Protein AF-A0A3R7F059-F1 (afdb_monomer)

Solvent-accessible surface area (backbone atoms only — not comparable to full-atom values): 17001 Å² total; per-residue (Å²): 134,89,55,92,72,43,73,67,52,44,50,52,54,50,52,41,49,43,49,33,49,50,33,49,50,29,35,46,41,28,51,36,18,53,27,46,36,52,40,49,51,31,52,28,62,75,69,71,49,94,67,96,79,43,70,60,55,24,31,56,57,59,57,74,49,51,72,61,38,67,56,81,56,63,68,61,44,53,57,50,28,57,70,15,50,65,25,49,51,50,39,52,49,53,40,36,48,39,12,51,48,30,61,75,68,64,54,87,62,84,86,64,80,85,77,94,54,89,62,53,23,48,51,47,5,35,51,43,41,74,72,62,47,79,92,54,46,65,76,63,53,68,81,51,64,77,93,43,47,67,58,56,54,50,51,50,54,51,53,52,49,51,51,51,50,48,45,52,52,26,34,62,63,32,49,60,84,97,56,77,90,49,86,54,67,64,77,68,47,64,40,76,84,30,67,65,49,29,51,35,31,52,22,46,32,50,23,45,62,31,44,54,35,48,51,46,47,53,42,43,35,51,53,29,36,69,75,65,73,33,63,76,85,47,72,67,61,51,52,52,50,51,48,52,52,49,53,52,22,42,49,38,34,64,77,57,66,51,46,58,60,41,37,18,54,31,10,15,59,31,28,29,49,60,63,32,43,48,53,50,51,52,50,51,55,50,29,60,75,70,69,66,74,47,71,70,60,50,54,55,54,51,51,51,35,50,50,30,51,48,33,38,55,37,67,82,111

Secondary structure (DSSP, 8-state):
---TT-HHHHHHHHHHHHHHHHHHHHHHHHHHHHHHHHHHHHHHHHHT------HHHHHHHHGGGHHHHT---HHHHHHHHHTTHHHHHHHHHHHHHHHHHHHHTT---TT---S--TTHHHHHHHHHHHT--TTTHHHHHTTS-GGGHHHHHHHHHHHHHHHHHHHHHHHHHTSPTTS---SSGGGGS-TTT-HHHHHHHHHHHHHHHHHHHHHHHHHHHHHHHHHTSSS-S-HHHHHHHHHHHHHHHHHHHHH---HHHHHHHHHHHHHIIIIIIHHHHHHHHHHHHHT---HHHHHHHHHHHHHHHHHHHTT--

InterPro domains:
  IPR013057 Amino acid transporter, transmembrane domain [PF01490] (5-313)

pLDDT: mean 91.15, std 7.53, range [39.53, 98.25]

Nearest PDB structures (foldseek):
  7kgv-assembly2_B  TM=8.227E-01  e=8.874E-11  Danio rerio
  6c08-assembly1_C  TM=7.907E-01  e=1.520E-08  Danio rerio
  8e6m-assembly1_A  TM=6.128E-01  e=2.274E-03  Deinococcus radiodurans
  6c3i-assembly2_B  TM=6.070E-01  e=2.586E-03  Deinococcus radiodurans R1 = ATCC 13939 = DSM 20539
  8e5v-assembly1_A  TM=6.221E-01  e=3.804E-03  Deinococcus radiodurans

Radius of gyration: 21.44 Å; Cα contacts (8 Å, |Δi|>4): 337; chains: 1; bounding box: 68×40×59 Å

Mean predicted aligned error: 5.12 Å

Structure (mmCIF, N/CA/C/O backbone):
data_AF-A0A3R7F059-F1
#
_entry.id   AF-A0A3R7F059-F1
#
loop_
_atom_site.group_PDB
_atom_site.id
_atom_site.type_symbol
_atom_site.label_atom_id
_atom_site.label_alt_id
_atom_site.label_comp_id
_atom_site.label_asym_id
_atom_site.label_entity_id
_atom_site.label_seq_id
_atom_site.pdbx_PDB_ins_code
_atom_site.Cartn_x
_atom_site.Cartn_y
_atom_site.Cartn_z
_atom_site.occupancy
_atom_site.B_iso_or_equiv
_atom_site.auth_seq_id
_atom_site.auth_comp_id
_atom_site.auth_asym_id
_atom_site.auth_atom_id
_atom_site.pdbx_PDB_model_num
ATOM 1 N N . MET A 1 1 ? -10.025 2.980 21.096 1.00 44.69 1 MET A N 1
ATOM 2 C CA . MET A 1 1 ? -11.447 2.945 20.691 1.00 44.69 1 MET A CA 1
ATOM 3 C C . MET A 1 1 ? -12.205 2.010 21.624 1.00 44.69 1 MET A C 1
ATOM 5 O O . MET A 1 1 ? -12.098 0.800 21.464 1.00 44.69 1 MET A O 1
ATOM 9 N N . GLN A 1 2 ? -12.929 2.530 22.617 1.00 39.53 2 GLN A N 1
ATOM 10 C CA . GLN A 1 2 ? -13.937 1.721 23.311 1.00 39.53 2 GLN A CA 1
ATOM 11 C C . GLN A 1 2 ? -15.201 1.741 22.448 1.00 39.53 2 GLN A C 1
ATOM 13 O O . GLN A 1 2 ? -15.998 2.671 22.512 1.00 39.53 2 GLN A O 1
ATOM 18 N N . TYR A 1 3 ? -15.343 0.748 21.570 1.00 52.06 3 TYR A N 1
ATOM 19 C CA . TYR A 1 3 ? -16.575 0.574 20.807 1.00 52.06 3 TYR A CA 1
ATOM 20 C C . TYR A 1 3 ? -17.729 0.281 21.775 1.00 52.06 3 TYR A C 1
ATOM 22 O O . TYR A 1 3 ? -17.658 -0.645 22.582 1.00 52.06 3 TYR A O 1
ATOM 30 N N . HIS A 1 4 ? -18.834 1.019 21.653 1.00 54.75 4 HIS A N 1
ATOM 31 C CA . HIS A 1 4 ? -20.061 0.824 22.439 1.00 54.75 4 HIS A CA 1
ATOM 32 C C . HIS A 1 4 ? -20.761 -0.529 22.204 1.00 54.75 4 HIS A C 1
ATOM 34 O O . HIS A 1 4 ? -21.829 -0.775 22.758 1.00 54.75 4 HIS A O 1
ATOM 40 N N . PHE A 1 5 ? -20.197 -1.426 21.394 1.00 59.62 5 PHE A N 1
ATOM 41 C CA . PHE A 1 5 ? -20.744 -2.750 21.095 1.00 59.62 5 PHE A CA 1
ATOM 42 C C . PHE A 1 5 ? -20.367 -3.856 22.090 1.00 59.62 5 PHE A C 1
ATOM 44 O O . PHE A 1 5 ? -20.795 -4.998 21.931 1.00 59.62 5 PHE A O 1
ATOM 51 N N . GLY A 1 6 ? -19.606 -3.524 23.133 1.00 75.56 6 GLY A N 1
ATOM 52 C CA . GLY A 1 6 ? -19.145 -4.495 24.120 1.00 75.56 6 GLY A CA 1
ATOM 53 C C . GLY A 1 6 ? -17.890 -5.248 23.673 1.00 75.56 6 GLY A C 1
ATOM 54 O O . GLY A 1 6 ? -17.435 -5.146 22.532 1.00 75.56 6 GLY A O 1
ATOM 55 N N . LYS A 1 7 ? -17.312 -6.012 24.606 1.00 81.19 7 LYS A N 1
ATOM 56 C CA . LYS A 1 7 ? -15.971 -6.608 24.464 1.00 81.19 7 LYS A CA 1
ATOM 57 C C . LYS A 1 7 ? -15.829 -7.539 23.250 1.00 81.19 7 LYS A C 1
ATOM 59 O O . LYS A 1 7 ? -14.779 -7.547 22.620 1.00 81.19 7 LYS A O 1
ATOM 64 N N . ARG A 1 8 ? -16.881 -8.290 22.890 1.00 86.06 8 ARG A N 1
ATOM 65 C CA . ARG A 1 8 ? -16.854 -9.241 21.760 1.00 86.06 8 ARG A CA 1
ATOM 66 C C . ARG A 1 8 ? -16.711 -8.543 20.410 1.00 86.06 8 ARG A C 1
ATOM 68 O O . ARG A 1 8 ? -15.853 -8.912 19.623 1.00 86.06 8 ARG A O 1
ATOM 75 N N . ALA A 1 9 ? -17.509 -7.509 20.161 1.00 85.38 9 ALA A N 1
ATOM 76 C CA . ALA A 1 9 ? -17.423 -6.759 18.914 1.00 85.38 9 ALA A CA 1
ATOM 77 C C . ALA A 1 9 ? -16.107 -5.984 18.802 1.00 85.38 9 ALA A C 1
ATOM 79 O O . ALA A 1 9 ? -15.537 -5.914 17.722 1.00 85.38 9 ALA A O 1
ATOM 80 N N . GLN A 1 10 ? -15.600 -5.452 19.921 1.00 85.81 10 GLN A N 1
ATOM 81 C CA . GLN A 1 10 ? -14.275 -4.837 19.956 1.00 85.81 10 GLN A CA 1
ATOM 82 C C . GLN A 1 10 ? -13.175 -5.849 19.610 1.00 85.81 10 GLN A C 1
ATOM 84 O O . GLN A 1 10 ? -12.267 -5.514 18.858 1.00 85.81 10 GLN A O 1
ATOM 89 N N . ALA A 1 11 ? -13.254 -7.079 20.125 1.00 89.69 11 ALA A N 1
ATOM 90 C CA . ALA A 1 11 ? -12.308 -8.128 19.759 1.00 89.69 11 ALA A CA 1
ATOM 91 C C . ALA A 1 11 ? -12.369 -8.426 18.253 1.00 89.69 11 ALA A C 1
ATOM 93 O O . ALA A 1 11 ? -11.332 -8.421 17.604 1.00 89.69 11 ALA A O 1
ATOM 94 N N . VAL A 1 12 ? -13.570 -8.575 17.680 1.00 91.81 12 VAL A N 1
ATOM 95 C CA . VAL A 1 12 ? -13.746 -8.817 16.236 1.00 91.81 12 VAL A CA 1
ATOM 96 C C . VAL A 1 12 ? -13.172 -7.675 15.392 1.00 91.81 12 VAL A C 1
ATOM 98 O O . VAL A 1 12 ? -12.393 -7.932 14.478 1.00 91.81 12 VAL A O 1
ATOM 101 N N . THR A 1 13 ? -13.499 -6.414 15.692 1.00 91.06 13 THR A N 1
ATOM 102 C CA . THR A 1 13 ? -13.002 -5.278 14.896 1.00 91.06 13 THR A CA 1
ATOM 103 C C . THR A 1 13 ? -11.492 -5.106 15.014 1.00 91.06 13 THR A C 1
ATOM 105 O O . THR A 1 13 ? -10.832 -4.816 14.017 1.00 91.06 13 THR A O 1
ATOM 108 N N . VAL A 1 14 ? -10.916 -5.333 16.198 1.00 91.81 14 VAL A N 1
ATOM 109 C CA . VAL A 1 14 ? -9.460 -5.308 16.384 1.00 91.81 14 VAL A CA 1
ATOM 110 C C . VAL A 1 14 ? -8.793 -6.462 15.635 1.00 91.81 14 VAL A C 1
ATOM 112 O O . VAL A 1 14 ? -7.821 -6.223 14.927 1.00 91.81 14 VAL A O 1
ATOM 115 N N . SER A 1 15 ? -9.324 -7.685 15.714 1.00 94.06 15 SER A N 1
ATOM 116 C CA . SER A 1 15 ? -8.792 -8.838 14.977 1.00 94.06 15 SER A CA 1
ATOM 117 C C . SER A 1 15 ? -8.816 -8.617 13.465 1.00 94.06 15 SER A C 1
ATOM 119 O O . SER A 1 15 ? -7.814 -8.873 12.801 1.00 94.06 15 SER A O 1
ATOM 121 N N . VAL A 1 16 ? -9.912 -8.081 12.917 1.00 95.50 16 VAL A N 1
ATOM 122 C CA . VAL A 1 16 ? -9.987 -7.775 11.479 1.00 95.50 16 VAL A CA 1
ATOM 123 C C . VAL A 1 16 ? -9.067 -6.613 11.104 1.00 95.50 16 VAL A C 1
ATOM 125 O O . VAL A 1 16 ? -8.441 -6.644 10.051 1.00 95.50 16 VAL A O 1
ATOM 128 N N . SER A 1 17 ? -8.904 -5.614 11.973 1.00 94.75 17 SER A N 1
ATOM 129 C CA . SER A 1 17 ? -7.941 -4.531 11.744 1.00 94.75 17 SER A CA 1
ATOM 130 C C . SER A 1 17 ? -6.501 -5.056 11.709 1.00 94.75 17 SER A C 1
ATOM 132 O O . SER A 1 17 ? -5.741 -4.678 10.821 1.00 94.75 17 SER A O 1
ATOM 134 N N . VAL A 1 18 ? -6.133 -5.975 12.608 1.00 95.56 18 VAL A N 1
ATOM 135 C CA . VAL A 1 18 ? -4.823 -6.648 12.581 1.00 95.56 18 VAL A CA 1
ATOM 136 C C . VAL A 1 18 ? -4.649 -7.471 11.304 1.00 95.56 18 VAL A C 1
ATOM 138 O O . VAL A 1 18 ? -3.578 -7.415 10.706 1.00 95.56 18 VAL A O 1
ATOM 141 N N . PHE A 1 19 ? -5.688 -8.178 10.847 1.00 96.56 19 PHE A N 1
ATOM 142 C CA . PHE A 1 19 ? -5.672 -8.887 9.563 1.00 96.56 19 PHE A CA 1
ATOM 143 C C . PHE A 1 19 ? -5.400 -7.937 8.386 1.00 96.56 19 PHE A C 1
ATOM 145 O O . PHE A 1 19 ? -4.511 -8.205 7.579 1.00 96.56 19 PHE A O 1
ATOM 152 N N . VAL A 1 20 ? -6.089 -6.791 8.330 1.00 96.38 20 VAL A N 1
ATOM 153 C CA . VAL A 1 20 ? -5.878 -5.782 7.279 1.00 96.38 20 VAL A CA 1
ATOM 154 C C . VAL A 1 20 ? -4.450 -5.246 7.290 1.00 96.38 20 VAL A C 1
ATOM 156 O O . VAL A 1 20 ? -3.798 -5.170 6.250 1.00 96.38 20 VAL A O 1
ATOM 159 N N . LEU A 1 21 ? -3.942 -4.906 8.475 1.00 95.62 21 LEU A N 1
ATOM 160 C CA . LEU A 1 21 ? -2.583 -4.395 8.636 1.00 95.62 21 LEU A CA 1
ATOM 161 C C . LEU A 1 21 ? -1.529 -5.450 8.282 1.00 95.62 21 LEU A C 1
ATOM 163 O O . LEU A 1 21 ? -0.512 -5.106 7.690 1.00 95.62 21 LEU A O 1
ATOM 167 N N . MET A 1 22 ? -1.772 -6.726 8.595 1.00 97.12 22 MET A N 1
ATOM 168 C CA . MET A 1 22 ? -0.894 -7.823 8.187 1.00 97.12 22 MET A CA 1
ATOM 169 C C . MET A 1 22 ? -0.848 -7.956 6.661 1.00 97.12 22 MET A C 1
ATOM 171 O O . MET A 1 22 ? 0.240 -8.032 6.096 1.00 97.12 22 MET A O 1
ATOM 175 N N . GLY A 1 23 ? -2.000 -7.921 5.982 1.00 97.12 23 GLY A N 1
ATOM 176 C CA . GLY A 1 23 ? -2.049 -7.946 4.518 1.00 97.12 23 GLY A CA 1
ATOM 177 C C . GLY A 1 23 ? -1.317 -6.757 3.885 1.00 97.12 23 GLY A C 1
ATOM 178 O O . GLY A 1 23 ? -0.543 -6.940 2.945 1.00 97.12 23 GLY A O 1
ATOM 179 N N . ALA A 1 24 ? -1.460 -5.557 4.458 1.00 95.88 24 ALA A N 1
ATOM 180 C CA . ALA A 1 24 ? -0.686 -4.386 4.044 1.00 95.88 24 ALA A CA 1
ATOM 181 C C . ALA A 1 24 ? 0.827 -4.588 4.254 1.00 95.88 24 ALA A C 1
ATOM 183 O O . ALA A 1 24 ? 1.602 -4.347 3.331 1.00 95.88 24 ALA A O 1
ATOM 184 N N . CYS A 1 25 ? 1.267 -5.100 5.410 1.00 97.19 25 CYS A N 1
ATOM 185 C CA . CYS A 1 25 ? 2.678 -5.427 5.645 1.00 97.19 25 CYS A CA 1
ATOM 186 C C . CYS A 1 25 ? 3.225 -6.410 4.605 1.00 97.19 25 CYS A C 1
ATOM 188 O O . CYS A 1 25 ? 4.333 -6.218 4.104 1.00 97.19 25 CYS A O 1
ATOM 190 N N . ILE A 1 26 ? 2.463 -7.456 4.274 1.00 98.25 26 ILE A N 1
ATOM 191 C CA . ILE A 1 26 ? 2.869 -8.447 3.274 1.00 98.25 26 ILE A CA 1
ATOM 192 C C . ILE A 1 26 ? 3.043 -7.768 1.910 1.00 98.25 26 ILE A C 1
ATOM 194 O O . ILE A 1 26 ? 4.093 -7.919 1.286 1.00 98.25 26 ILE A O 1
ATOM 198 N N . ALA A 1 27 ? 2.059 -6.976 1.475 1.00 97.31 27 ALA A N 1
ATOM 199 C CA . ALA A 1 27 ? 2.127 -6.243 0.214 1.00 97.31 27 ALA A CA 1
ATOM 200 C C . ALA A 1 27 ? 3.344 -5.303 0.152 1.00 97.31 27 ALA A C 1
ATOM 202 O O . ALA A 1 27 ? 4.067 -5.292 -0.842 1.00 97.31 27 ALA A O 1
ATOM 203 N N . TYR A 1 28 ? 3.622 -4.573 1.237 1.00 97.19 28 TYR A N 1
ATOM 204 C CA . TYR A 1 28 ? 4.800 -3.708 1.340 1.00 97.19 28 TYR A CA 1
ATOM 205 C C . TYR A 1 28 ? 6.104 -4.501 1.228 1.00 97.19 28 TYR A C 1
ATOM 207 O O . TYR A 1 28 ? 7.010 -4.077 0.516 1.00 97.19 28 TYR A O 1
ATOM 215 N N . HIS A 1 29 ? 6.206 -5.657 1.888 1.00 98.25 29 HIS A N 1
ATOM 216 C CA . HIS A 1 29 ? 7.395 -6.506 1.804 1.00 98.25 29 HIS A CA 1
ATOM 217 C C . HIS A 1 29 ? 7.613 -7.025 0.375 1.00 98.25 29 HIS A C 1
ATOM 219 O O . HIS A 1 29 ? 8.720 -6.920 -0.152 1.00 98.25 29 HIS A O 1
ATOM 225 N N . VAL A 1 30 ? 6.558 -7.524 -0.280 1.00 97.75 30 VAL A N 1
ATOM 226 C CA . VAL A 1 30 ? 6.610 -7.996 -1.675 1.00 97.75 30 VAL A CA 1
ATOM 227 C C . VAL A 1 30 ? 7.075 -6.882 -2.619 1.00 97.75 30 VAL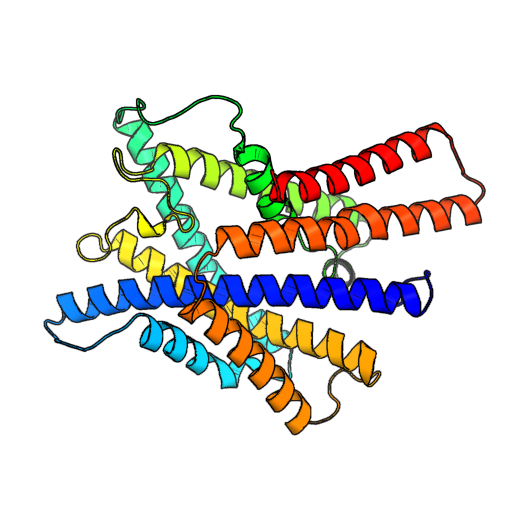 A C 1
ATOM 229 O O . VAL A 1 30 ? 7.993 -7.103 -3.408 1.00 97.75 30 VAL A O 1
ATOM 232 N N . LEU A 1 31 ? 6.502 -5.680 -2.503 1.00 97.06 31 LEU A N 1
ATOM 233 C CA . LEU A 1 31 ? 6.880 -4.536 -3.339 1.00 97.06 31 LEU A CA 1
ATOM 234 C C . LEU A 1 31 ? 8.316 -4.071 -3.065 1.00 97.06 31 LEU A C 1
ATOM 236 O O . LEU A 1 31 ? 9.066 -3.816 -4.004 1.00 97.06 31 LEU A O 1
ATOM 240 N N . MET A 1 32 ? 8.739 -4.010 -1.797 1.00 97.75 32 MET A N 1
ATOM 241 C CA . MET A 1 32 ? 10.127 -3.678 -1.454 1.00 97.75 32 MET A CA 1
ATOM 242 C C . MET A 1 32 ? 11.106 -4.707 -2.024 1.00 97.75 32 MET A C 1
ATOM 244 O O . MET A 1 32 ? 12.119 -4.312 -2.595 1.00 97.75 32 MET A O 1
ATOM 248 N N . LYS A 1 33 ? 10.790 -6.007 -1.937 1.00 96.94 33 LYS A N 1
ATOM 249 C CA . LYS A 1 33 ? 11.579 -7.076 -2.568 1.00 96.94 33 LYS A CA 1
ATOM 250 C C . LYS A 1 33 ? 11.702 -6.843 -4.074 1.00 96.94 33 LYS A C 1
ATOM 252 O O . LYS A 1 33 ? 12.811 -6.914 -4.589 1.00 96.94 33 LYS A O 1
ATOM 257 N N . GLN A 1 34 ? 10.597 -6.594 -4.777 1.00 95.75 34 GLN A N 1
ATOM 258 C CA . GLN A 1 34 ? 10.603 -6.380 -6.231 1.00 95.75 34 GLN A CA 1
ATOM 259 C C . GLN A 1 34 ? 11.453 -5.160 -6.614 1.00 95.75 34 GLN A C 1
ATOM 261 O O . GLN A 1 34 ? 12.352 -5.275 -7.447 1.00 95.75 34 GLN A O 1
ATOM 266 N N . CYS A 1 35 ? 11.246 -4.023 -5.943 1.00 96.00 35 CYS A N 1
ATOM 267 C CA . CYS A 1 35 ? 12.031 -2.814 -6.182 1.00 96.00 35 CYS A CA 1
ATOM 268 C C . CYS A 1 35 ? 13.519 -3.020 -5.884 1.00 96.00 35 CYS A C 1
ATOM 270 O O . CYS A 1 35 ? 14.351 -2.669 -6.717 1.00 96.00 35 CYS A O 1
ATOM 272 N N . ALA A 1 36 ? 13.863 -3.610 -4.734 1.00 96.31 36 ALA A N 1
ATOM 273 C CA . ALA A 1 36 ? 15.250 -3.879 -4.356 1.00 96.31 36 ALA A CA 1
ATOM 274 C C . ALA A 1 36 ? 15.916 -4.883 -5.307 1.00 96.31 36 ALA A C 1
ATOM 276 O O . ALA A 1 36 ? 17.078 -4.710 -5.669 1.00 96.31 36 ALA A O 1
ATOM 277 N N . PHE A 1 37 ? 15.182 -5.910 -5.750 1.00 95.62 37 PHE A N 1
ATOM 278 C CA . PHE A 1 37 ? 15.695 -6.898 -6.691 1.00 95.62 37 PHE A CA 1
ATOM 279 C C . PHE A 1 37 ? 16.131 -6.237 -7.999 1.00 95.62 37 PHE A C 1
ATOM 281 O O . PHE A 1 37 ? 17.297 -6.329 -8.378 1.00 95.62 37 PHE A O 1
ATOM 288 N N . THR A 1 38 ? 15.211 -5.523 -8.649 1.00 93.81 38 THR A N 1
ATOM 289 C CA . THR A 1 38 ? 15.463 -4.903 -9.952 1.00 93.81 38 THR A CA 1
ATOM 290 C C . THR A 1 38 ? 16.428 -3.723 -9.861 1.00 93.81 38 THR A C 1
ATOM 292 O O . THR A 1 38 ? 17.304 -3.596 -10.711 1.00 93.81 38 THR A O 1
ATOM 295 N N . ALA A 1 39 ? 16.304 -2.867 -8.842 1.00 93.88 39 ALA A N 1
ATOM 296 C CA . ALA A 1 39 ? 17.176 -1.705 -8.712 1.00 93.88 39 ALA A CA 1
ATOM 297 C C . ALA A 1 39 ? 18.625 -2.114 -8.418 1.00 93.88 39 ALA A C 1
ATOM 299 O O . ALA A 1 39 ? 19.540 -1.599 -9.050 1.00 93.88 39 ALA A O 1
ATOM 300 N N . PHE A 1 40 ? 18.863 -3.063 -7.510 1.00 94.31 40 PHE A N 1
ATOM 301 C CA . PHE A 1 40 ? 20.241 -3.455 -7.203 1.00 94.31 40 PHE A CA 1
ATOM 302 C C . PHE A 1 40 ? 20.884 -4.238 -8.344 1.00 94.31 40 PHE A C 1
ATOM 304 O O . PHE A 1 40 ? 22.059 -4.011 -8.604 1.00 94.31 40 PHE A O 1
ATOM 311 N N . HIS A 1 41 ? 20.128 -5.062 -9.083 1.00 92.94 41 HIS A N 1
ATOM 312 C CA . HIS A 1 41 ? 20.633 -5.653 -10.331 1.00 92.94 41 HIS A CA 1
ATOM 313 C C . HIS A 1 41 ? 21.084 -4.583 -11.325 1.00 92.94 41 HIS A C 1
ATOM 315 O O . HIS A 1 41 ? 22.227 -4.618 -11.765 1.00 92.94 41 HIS A O 1
ATOM 321 N N . ALA A 1 42 ? 20.244 -3.578 -11.595 1.00 92.38 42 ALA A N 1
ATOM 322 C CA . ALA A 1 42 ? 20.613 -2.472 -12.480 1.00 92.38 42 ALA A CA 1
ATOM 323 C C . ALA A 1 42 ? 21.865 -1.721 -11.986 1.00 92.38 42 ALA A C 1
ATOM 325 O O . ALA A 1 42 ? 22.752 -1.404 -12.775 1.00 92.38 42 ALA A O 1
ATOM 326 N N . ALA A 1 43 ? 21.972 -1.475 -10.677 1.00 92.62 43 ALA A N 1
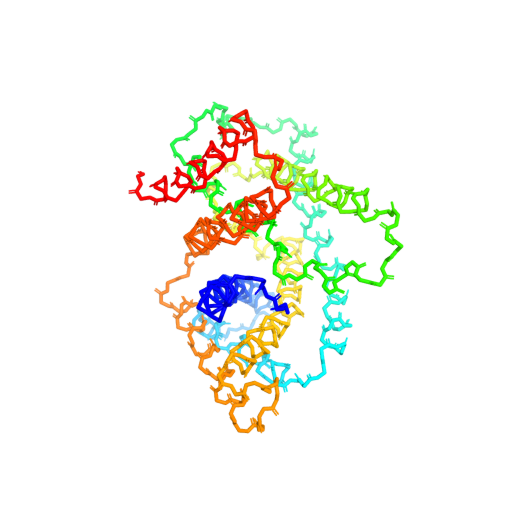ATOM 327 C CA . ALA A 1 43 ? 23.134 -0.814 -10.089 1.00 92.62 43 ALA A CA 1
ATOM 328 C C . ALA A 1 43 ? 24.417 -1.655 -10.208 1.00 92.62 43 ALA A C 1
ATOM 330 O O . ALA A 1 43 ? 25.478 -1.111 -10.509 1.00 92.62 43 ALA A O 1
ATOM 331 N N . PHE A 1 44 ? 24.337 -2.971 -9.989 1.00 92.94 44 PHE A N 1
ATOM 332 C CA . PHE A 1 44 ? 25.474 -3.879 -10.149 1.00 92.94 44 PHE A CA 1
ATOM 333 C C . PHE A 1 44 ? 25.925 -3.977 -11.606 1.00 92.94 44 PHE A C 1
ATOM 335 O O . PHE A 1 44 ? 27.128 -3.904 -11.863 1.00 92.94 44 PHE A O 1
ATOM 342 N N . ASP A 1 45 ? 24.978 -4.048 -12.543 1.00 90.94 45 ASP A N 1
ATOM 343 C CA . ASP A 1 45 ? 25.255 -4.040 -13.981 1.00 90.94 45 ASP A CA 1
ATOM 344 C C . ASP A 1 45 ? 25.984 -2.751 -14.397 1.00 90.94 45 ASP A C 1
ATOM 346 O O . ASP A 1 45 ? 26.986 -2.808 -15.108 1.00 90.94 45 ASP A O 1
ATOM 350 N N . TRP A 1 46 ? 25.540 -1.586 -13.909 1.00 91.50 46 TRP A N 1
ATOM 351 C CA . TRP A 1 46 ? 26.199 -0.302 -14.185 1.00 91.50 46 TRP A CA 1
ATOM 352 C C . TRP A 1 46 ? 27.601 -0.190 -13.583 1.00 91.50 46 TRP A C 1
ATOM 354 O O . TRP A 1 46 ? 28.467 0.457 -14.168 1.00 91.50 46 TRP A O 1
ATOM 364 N N . LEU A 1 47 ? 27.834 -0.815 -12.427 1.00 91.88 47 LEU A N 1
ATOM 365 C CA . LEU A 1 47 ? 29.148 -0.858 -11.779 1.00 91.88 47 LEU A CA 1
ATOM 366 C C . LEU A 1 47 ? 30.060 -1.964 -12.341 1.00 91.88 47 LEU A C 1
ATOM 368 O O . LEU A 1 47 ? 31.225 -2.034 -11.954 1.00 91.88 47 LEU A O 1
ATOM 372 N N . GLY A 1 48 ? 29.552 -2.834 -13.221 1.00 89.62 48 GLY A N 1
ATOM 373 C CA . GLY A 1 48 ? 30.290 -3.983 -13.750 1.00 89.62 48 GLY A CA 1
ATOM 374 C C . GLY A 1 48 ? 30.619 -5.046 -12.694 1.00 89.62 48 GLY A C 1
ATOM 375 O O . GLY A 1 48 ? 31.589 -5.786 -12.849 1.00 89.62 48 GLY A O 1
ATOM 376 N N . VAL A 1 49 ? 29.850 -5.114 -11.600 1.00 92.19 49 VAL A N 1
ATOM 377 C CA . VAL A 1 49 ? 30.092 -6.055 -10.496 1.00 92.19 49 VAL A CA 1
ATOM 378 C C . VAL A 1 49 ? 29.166 -7.258 -10.634 1.00 92.19 49 VAL A C 1
ATOM 380 O O . VAL A 1 49 ? 27.952 -7.143 -10.507 1.00 92.19 49 VAL A O 1
ATOM 383 N N . HIS A 1 50 ? 29.732 -8.450 -10.813 1.00 85.25 50 HIS A N 1
ATOM 384 C CA . HIS A 1 50 ? 28.951 -9.687 -10.851 1.00 85.25 50 HIS A CA 1
ATOM 385 C C . HIS A 1 50 ? 28.647 -10.189 -9.433 1.00 85.25 50 HIS A C 1
ATOM 387 O O . HIS A 1 50 ? 29.429 -10.926 -8.833 1.00 85.25 50 HIS A O 1
ATOM 393 N N . VAL A 1 51 ? 27.496 -9.789 -8.888 1.00 88.19 51 VAL A N 1
ATOM 394 C CA . VAL A 1 51 ? 26.988 -10.267 -7.592 1.00 88.19 51 VAL A CA 1
ATOM 395 C C . VAL A 1 51 ? 25.880 -11.292 -7.814 1.00 88.19 51 VAL A C 1
ATOM 397 O O . VAL A 1 51 ? 24.974 -11.079 -8.618 1.00 88.19 51 VAL A O 1
ATOM 400 N N . HIS A 1 52 ? 25.894 -12.395 -7.059 1.00 88.19 52 HIS A N 1
ATOM 401 C CA . HIS A 1 52 ? 24.780 -13.345 -7.047 1.00 88.19 52 HIS A CA 1
ATOM 402 C C . HIS A 1 52 ? 23.594 -12.784 -6.246 1.00 88.19 52 HIS A C 1
ATOM 404 O O . HIS A 1 52 ? 23.366 -13.128 -5.084 1.00 88.19 52 HIS A O 1
ATOM 410 N N . TRP A 1 53 ? 22.851 -11.871 -6.868 1.00 93.44 53 TRP A N 1
ATOM 411 C CA . TRP A 1 53 ? 21.683 -11.229 -6.282 1.00 93.44 53 TRP A CA 1
ATOM 412 C C . TRP A 1 53 ? 20.408 -11.984 -6.668 1.00 93.44 53 TRP A C 1
ATOM 414 O O . TRP A 1 53 ? 19.983 -11.977 -7.823 1.00 93.44 53 TRP A O 1
ATOM 424 N N . THR A 1 54 ? 19.802 -12.682 -5.706 1.00 94.81 54 THR A N 1
ATOM 425 C CA . THR A 1 54 ? 18.599 -13.502 -5.930 1.00 94.81 54 THR A CA 1
ATOM 426 C C . THR A 1 54 ? 17.339 -12.821 -5.390 1.00 94.81 54 THR A C 1
ATOM 428 O O . THR A 1 54 ? 17.423 -12.002 -4.470 1.00 94.81 54 THR A O 1
ATOM 431 N N . PRO A 1 55 ? 16.136 -13.186 -5.876 1.00 94.19 55 PRO A N 1
ATOM 432 C CA . PRO A 1 55 ? 14.885 -12.663 -5.324 1.00 94.19 55 PRO A CA 1
ATOM 433 C C . PRO A 1 55 ? 14.728 -12.947 -3.822 1.00 94.19 55 PRO A C 1
ATOM 435 O O . PRO A 1 55 ? 14.175 -12.127 -3.091 1.00 94.19 55 PRO A O 1
ATOM 438 N N . SER A 1 56 ? 15.226 -14.090 -3.343 1.00 94.94 56 SER A N 1
ATOM 439 C CA . SER A 1 56 ? 15.207 -14.441 -1.919 1.00 94.94 56 SER A CA 1
ATOM 440 C C . SER A 1 56 ? 16.150 -13.556 -1.101 1.00 94.94 56 SER A C 1
ATOM 442 O O . SER A 1 56 ? 15.776 -13.115 -0.016 1.00 94.94 56 SER A O 1
ATOM 444 N N . ALA A 1 57 ? 17.333 -13.229 -1.634 1.00 95.69 57 ALA A N 1
ATOM 445 C CA . ALA A 1 57 ? 18.241 -12.271 -1.004 1.00 95.69 57 ALA A CA 1
ATOM 446 C C . ALA A 1 57 ? 17.610 -10.871 -0.910 1.00 95.69 57 ALA A C 1
ATOM 448 O O . ALA A 1 57 ? 17.699 -10.233 0.137 1.00 95.69 57 ALA A O 1
ATOM 449 N N . ALA A 1 58 ? 16.886 -10.433 -1.947 1.00 96.25 58 ALA A N 1
ATOM 450 C CA . ALA A 1 58 ? 16.145 -9.171 -1.926 1.00 96.25 58 ALA A CA 1
ATOM 451 C C . ALA A 1 58 ? 15.021 -9.147 -0.872 1.00 96.25 58 ALA A C 1
ATOM 453 O O . ALA A 1 58 ? 14.780 -8.110 -0.258 1.00 96.25 58 ALA A O 1
ATOM 454 N N . ALA A 1 59 ? 14.361 -10.280 -0.607 1.00 96.38 59 ALA A N 1
ATOM 455 C CA . ALA A 1 59 ? 13.391 -10.382 0.487 1.00 96.38 59 ALA A CA 1
ATOM 456 C C . ALA A 1 59 ? 14.084 -10.293 1.860 1.00 96.38 59 ALA A C 1
ATOM 458 O O . ALA A 1 59 ? 13.655 -9.554 2.741 1.00 96.38 59 ALA A O 1
ATOM 459 N N . LEU A 1 60 ? 15.216 -10.981 2.038 1.00 96.88 60 LEU A N 1
ATOM 460 C CA . LEU A 1 60 ? 15.993 -10.900 3.279 1.00 96.88 60 LEU A CA 1
ATOM 461 C C . LEU A 1 60 ? 16.582 -9.504 3.518 1.00 96.88 60 LEU A C 1
ATOM 463 O O . LEU A 1 60 ? 16.672 -9.074 4.665 1.00 96.88 60 LEU A O 1
ATOM 467 N N . PHE A 1 61 ? 16.911 -8.760 2.463 1.00 96.88 61 PHE A N 1
ATOM 468 C CA . PHE A 1 61 ? 17.372 -7.376 2.568 1.00 96.88 61 PHE A CA 1
ATOM 469 C C . PHE A 1 61 ? 16.359 -6.465 3.279 1.00 96.88 61 PHE A C 1
ATOM 471 O O . PHE A 1 61 ? 16.749 -5.632 4.094 1.00 96.88 61 PHE A O 1
ATOM 478 N N . VAL A 1 62 ? 15.054 -6.669 3.075 1.00 97.12 62 VAL A N 1
ATOM 479 C CA . VAL A 1 62 ? 14.005 -5.911 3.783 1.00 97.12 62 VAL A CA 1
ATOM 480 C C . VAL A 1 62 ? 14.068 -6.129 5.301 1.00 97.12 62 VAL A C 1
ATOM 482 O O . VAL A 1 62 ? 13.730 -5.233 6.078 1.00 97.12 62 VAL A O 1
ATOM 485 N N . CYS A 1 63 ? 14.568 -7.282 5.758 1.00 96.94 63 CYS A N 1
ATOM 486 C CA . CYS A 1 63 ? 14.718 -7.573 7.185 1.00 96.94 63 CYS A CA 1
ATOM 487 C C . CYS A 1 63 ? 15.738 -6.653 7.879 1.00 96.94 63 CYS A C 1
ATOM 489 O O . CYS A 1 63 ? 15.702 -6.543 9.104 1.00 96.94 63 CYS A O 1
ATOM 491 N N . LEU A 1 64 ? 16.577 -5.917 7.136 1.00 97.12 64 LEU A N 1
ATOM 492 C CA . LEU A 1 64 ? 17.428 -4.860 7.699 1.00 97.12 64 LEU A CA 1
ATOM 493 C C . LEU A 1 64 ?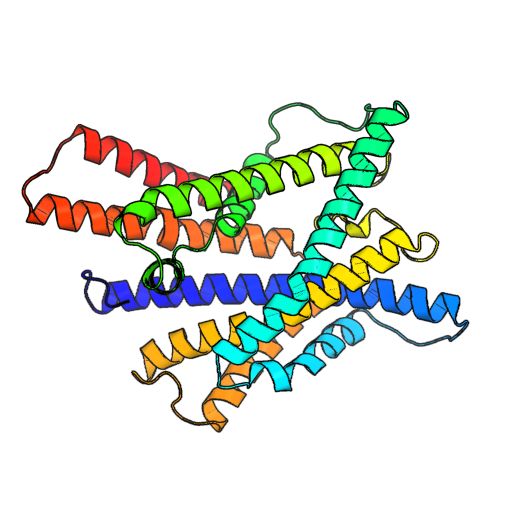 16.619 -3.739 8.370 1.00 97.12 64 LEU A C 1
ATOM 495 O O . LEU A 1 64 ? 17.145 -3.039 9.231 1.00 97.12 64 LEU A O 1
ATOM 499 N N . LEU A 1 65 ? 15.326 -3.599 8.051 1.00 96.69 65 LEU A N 1
ATOM 500 C CA . LEU A 1 65 ? 14.416 -2.669 8.726 1.00 96.69 65 LEU A CA 1
ATOM 501 C C . LEU A 1 65 ? 13.977 -3.154 10.118 1.00 96.69 65 LEU A C 1
ATOM 503 O O . LEU A 1 65 ? 13.338 -2.398 10.852 1.00 96.69 65 LEU A O 1
ATOM 507 N N . PHE A 1 66 ? 14.305 -4.388 10.519 1.00 97.12 66 PHE A N 1
ATOM 508 C CA . PHE A 1 66 ? 13.872 -4.966 11.794 1.00 97.12 66 PHE A CA 1
ATOM 509 C C . PHE A 1 66 ? 14.180 -4.088 13.023 1.00 97.12 66 PHE A C 1
ATOM 511 O O . PHE A 1 66 ? 13.276 -3.916 13.846 1.00 97.12 66 PHE A O 1
ATOM 518 N N . PRO A 1 67 ? 15.361 -3.453 13.172 1.00 95.50 67 PRO A N 1
ATOM 519 C CA . PRO A 1 67 ? 15.617 -2.550 14.295 1.00 95.50 67 PRO A CA 1
ATOM 520 C C . PRO A 1 67 ? 14.607 -1.396 14.368 1.00 95.50 67 PRO A C 1
ATOM 522 O O . PRO A 1 67 ? 14.095 -1.095 15.447 1.00 95.50 67 PRO A O 1
ATOM 525 N N . LEU A 1 68 ? 14.231 -0.819 13.220 1.00 94.50 68 LEU A N 1
ATOM 526 C CA . LEU A 1 68 ? 13.241 0.259 13.143 1.00 94.50 68 LEU A CA 1
ATOM 527 C C . LEU A 1 68 ? 11.846 -0.214 13.573 1.00 94.50 68 LEU A C 1
ATOM 529 O O . LEU A 1 68 ? 11.125 0.527 14.238 1.00 94.50 68 LEU A O 1
ATOM 533 N N . THR A 1 69 ? 11.474 -1.465 13.278 1.00 94.62 69 THR A N 1
ATOM 534 C CA . THR A 1 69 ? 10.174 -2.029 13.705 1.00 94.62 69 THR A CA 1
ATOM 535 C C . THR A 1 69 ? 10.030 -2.156 15.227 1.00 94.62 69 THR A C 1
ATOM 537 O O . THR A 1 69 ? 8.916 -2.208 15.755 1.00 94.62 69 THR A O 1
ATOM 540 N N . ASN A 1 70 ? 11.150 -2.183 15.956 1.00 94.38 70 ASN A N 1
ATOM 541 C CA . ASN A 1 70 ? 11.180 -2.304 17.413 1.00 94.38 70 ASN A CA 1
ATOM 542 C C . ASN A 1 70 ? 11.178 -0.946 18.135 1.00 94.38 70 ASN A C 1
ATOM 544 O O . ASN A 1 70 ? 11.129 -0.909 19.367 1.00 94.38 70 ASN A O 1
ATOM 548 N N . VAL A 1 71 ? 11.168 0.171 17.397 1.00 92.75 71 VAL A N 1
ATOM 549 C CA . VAL A 1 71 ? 11.077 1.512 17.984 1.00 92.75 71 VAL A CA 1
ATOM 550 C C . VAL A 1 71 ? 9.772 1.653 18.777 1.00 92.75 71 VAL A C 1
ATOM 552 O O . VAL A 1 71 ? 8.666 1.315 18.334 1.00 92.75 71 VAL A O 1
ATOM 555 N N . LYS A 1 72 ? 9.905 2.134 20.015 1.00 87.75 72 LYS A N 1
ATOM 556 C CA . LYS A 1 72 ? 8.777 2.288 20.941 1.00 87.75 72 LYS A CA 1
ATOM 557 C C . LYS A 1 72 ? 7.891 3.469 20.562 1.00 87.75 72 LYS A C 1
ATOM 559 O O . LYS A 1 72 ? 6.666 3.349 20.608 1.00 87.75 72 LYS A O 1
ATOM 564 N N . GLU A 1 73 ? 8.511 4.589 20.212 1.00 86.56 73 GLU A N 1
ATOM 565 C CA . GLU A 1 73 ? 7.850 5.878 20.060 1.00 86.56 73 GLU A CA 1
ATOM 566 C C . GLU A 1 73 ? 7.149 6.020 18.703 1.00 86.56 73 GLU A C 1
ATOM 568 O O . GLU A 1 73 ? 7.785 6.098 17.653 1.00 86.56 73 GLU A O 1
ATOM 573 N N . PHE A 1 74 ? 5.816 6.105 18.739 1.00 86.19 74 PHE A N 1
ATOM 574 C CA . PHE A 1 74 ? 4.986 6.302 17.548 1.00 86.19 74 PHE A CA 1
ATOM 575 C C . PHE A 1 74 ? 5.311 7.618 16.824 1.00 86.19 74 PHE A C 1
ATOM 577 O O . PHE A 1 74 ? 5.424 7.632 15.603 1.00 86.19 74 PHE A O 1
ATOM 584 N N . ALA A 1 75 ? 5.527 8.710 17.568 1.00 87.94 75 ALA A N 1
ATOM 585 C CA . ALA A 1 75 ? 5.831 10.023 16.995 1.00 87.94 75 ALA A CA 1
ATOM 586 C C . ALA A 1 75 ? 7.129 10.021 16.169 1.00 87.94 75 ALA A C 1
ATOM 588 O O . ALA A 1 75 ? 7.173 10.607 15.089 1.00 87.94 75 ALA A O 1
ATOM 589 N N . THR A 1 76 ? 8.161 9.315 16.635 1.00 90.69 76 THR A N 1
ATOM 590 C CA . THR A 1 76 ? 9.433 9.178 15.913 1.00 90.69 76 THR A CA 1
ATOM 591 C C . THR A 1 76 ? 9.257 8.427 14.595 1.00 90.69 76 THR A C 1
ATOM 593 O O . THR A 1 76 ? 9.788 8.860 13.574 1.00 90.69 76 THR A O 1
ATOM 596 N N . LEU A 1 77 ? 8.437 7.372 14.565 1.00 91.06 77 LEU A N 1
ATOM 597 C CA . LEU A 1 77 ? 8.127 6.664 13.318 1.00 91.06 77 LEU A CA 1
ATOM 598 C C . LEU A 1 77 ? 7.262 7.483 12.358 1.00 91.06 77 LEU A C 1
ATOM 600 O O . LEU A 1 77 ? 7.463 7.397 11.154 1.00 91.06 77 LEU A O 1
ATOM 604 N N . VAL A 1 78 ? 6.344 8.310 12.863 1.00 89.75 78 VAL A N 1
ATOM 605 C CA . VAL A 1 78 ? 5.578 9.245 12.020 1.00 89.75 78 VAL A CA 1
ATOM 606 C C . VAL A 1 78 ? 6.497 10.306 11.403 1.00 89.75 78 VAL A C 1
ATOM 608 O O . VAL A 1 78 ? 6.379 10.611 10.219 1.00 89.75 78 VAL A O 1
ATOM 611 N N . ARG A 1 79 ? 7.465 10.830 12.165 1.00 91.94 79 ARG A N 1
ATOM 612 C CA . ARG A 1 79 ? 8.492 11.738 11.626 1.00 91.94 79 ARG A CA 1
ATOM 613 C C . ARG A 1 79 ? 9.354 11.046 10.570 1.00 91.94 79 ARG A C 1
ATOM 615 O O . ARG A 1 79 ? 9.574 11.620 9.511 1.00 91.94 79 ARG A O 1
ATOM 622 N N . PHE A 1 80 ? 9.780 9.809 10.814 1.00 93.06 80 PHE A N 1
ATOM 623 C CA . PHE A 1 80 ? 10.522 9.025 9.824 1.00 93.06 80 PHE A CA 1
ATOM 624 C C . PHE A 1 80 ? 9.695 8.768 8.555 1.00 93.06 80 PHE A C 1
ATOM 626 O O . PHE A 1 80 ? 10.193 8.958 7.451 1.00 93.06 80 PHE A O 1
ATOM 633 N N . ASN A 1 81 ? 8.410 8.439 8.705 1.00 93.44 81 ASN A N 1
ATOM 634 C CA . ASN A 1 81 ? 7.472 8.275 7.597 1.00 93.44 81 ASN A CA 1
ATOM 635 C C . ASN A 1 81 ? 7.328 9.540 6.735 1.00 93.44 81 ASN A C 1
ATOM 637 O O . ASN A 1 81 ? 7.204 9.439 5.518 1.00 93.44 81 ASN A O 1
ATOM 641 N N . SER A 1 82 ? 7.405 10.732 7.336 1.00 94.06 82 SER A N 1
ATOM 642 C CA . SER A 1 82 ? 7.321 11.991 6.584 1.00 94.06 82 SER A CA 1
ATOM 643 C C . SER A 1 82 ? 8.470 12.188 5.582 1.00 94.06 82 SER A C 1
ATOM 645 O O . SER A 1 82 ? 8.261 12.823 4.549 1.00 94.06 82 SER A O 1
ATOM 647 N N . LEU A 1 83 ? 9.640 11.570 5.813 1.00 94.88 83 LEU A N 1
ATOM 648 C CA . LEU A 1 83 ? 10.762 11.556 4.857 1.00 94.88 83 LEU A CA 1
ATOM 649 C C . LEU A 1 83 ? 10.420 10.807 3.563 1.00 94.88 83 LEU A C 1
ATOM 651 O O . LEU A 1 83 ? 11.074 10.994 2.543 1.00 94.88 83 LEU A O 1
ATOM 655 N N . GLY A 1 84 ? 9.398 9.960 3.615 1.00 96.12 84 GLY A N 1
ATOM 656 C CA . GLY A 1 84 ? 8.887 9.196 2.497 1.00 96.12 84 GLY A CA 1
ATOM 657 C C . GLY A 1 84 ? 8.090 10.014 1.468 1.00 96.12 84 GLY A C 1
ATOM 658 O O . GLY A 1 84 ? 8.043 9.673 0.284 1.00 96.12 84 GLY A O 1
ATOM 659 N N . ILE A 1 85 ? 7.489 11.133 1.892 1.00 95.75 85 ILE A N 1
ATOM 660 C CA . ILE A 1 85 ? 6.554 11.921 1.068 1.00 95.75 85 ILE A CA 1
ATOM 661 C C . ILE A 1 85 ? 7.182 12.390 -0.259 1.00 95.75 85 ILE A C 1
ATOM 663 O O . ILE A 1 85 ? 6.543 12.195 -1.296 1.00 95.75 85 ILE A O 1
ATOM 667 N N . PRO A 1 86 ? 8.412 12.944 -0.301 1.00 97.19 86 PRO A N 1
ATOM 668 C CA . PRO A 1 86 ? 9.044 13.325 -1.565 1.00 97.19 86 PRO A CA 1
ATOM 669 C C . PRO A 1 86 ? 9.211 12.148 -2.534 1.00 97.19 86 PRO A C 1
ATOM 671 O O . PRO A 1 86 ? 9.000 12.306 -3.734 1.00 97.19 86 PRO A O 1
ATOM 674 N N . PHE A 1 87 ? 9.524 10.954 -2.025 1.00 97.75 87 PHE A N 1
ATOM 675 C CA . PHE A 1 87 ? 9.681 9.755 -2.848 1.00 97.75 87 PHE A CA 1
ATOM 676 C C . PHE A 1 87 ? 8.343 9.243 -3.405 1.00 97.75 87 PHE A C 1
ATOM 678 O O . PHE A 1 87 ? 8.268 8.789 -4.551 1.00 97.75 87 PHE A O 1
ATOM 685 N N . LEU A 1 88 ? 7.262 9.363 -2.627 1.00 95.50 88 LEU A N 1
ATOM 686 C CA . LEU A 1 88 ? 5.906 9.115 -3.119 1.00 95.50 88 LEU A CA 1
ATOM 687 C C . LEU A 1 88 ? 5.544 10.090 -4.246 1.00 95.50 88 LEU A C 1
ATOM 689 O O . LEU A 1 88 ? 5.072 9.659 -5.296 1.00 95.50 88 LEU A O 1
ATOM 693 N N . LEU A 1 89 ? 5.790 11.388 -4.045 1.00 96.06 89 LEU A N 1
ATOM 694 C CA . LEU A 1 89 ? 5.516 12.414 -5.053 1.00 96.06 89 LEU A CA 1
ATOM 695 C C . LEU A 1 89 ? 6.324 12.177 -6.329 1.00 96.06 89 LEU A C 1
ATOM 697 O O . LEU A 1 89 ? 5.759 12.253 -7.415 1.00 96.06 89 LEU A O 1
ATOM 701 N N . PHE A 1 90 ? 7.602 11.810 -6.208 1.00 96.69 90 PHE A N 1
ATOM 702 C CA . PHE A 1 90 ? 8.427 11.431 -7.354 1.00 96.69 90 PHE A CA 1
ATOM 703 C C . PHE A 1 90 ? 7.794 10.283 -8.148 1.00 96.69 90 PHE A C 1
ATOM 705 O O . PHE A 1 90 ? 7.689 10.352 -9.368 1.00 96.69 90 PHE A O 1
ATOM 712 N N . THR A 1 91 ? 7.311 9.250 -7.457 1.00 95.06 91 THR A N 1
ATOM 713 C CA . THR A 1 91 ? 6.673 8.087 -8.090 1.00 95.06 91 THR A CA 1
ATOM 714 C C . THR A 1 91 ? 5.370 8.465 -8.811 1.00 95.06 91 THR A C 1
ATOM 716 O O . THR A 1 91 ? 5.094 7.959 -9.898 1.00 95.06 91 THR A O 1
ATOM 719 N N . ILE A 1 92 ? 4.588 9.393 -8.248 1.00 94.94 92 ILE A N 1
ATOM 720 C CA . ILE A 1 92 ? 3.384 9.949 -8.892 1.00 94.94 92 ILE A CA 1
ATOM 721 C C . ILE A 1 92 ? 3.760 10.769 -10.134 1.00 94.94 92 ILE A C 1
ATOM 723 O O . ILE A 1 92 ? 3.137 10.621 -11.185 1.00 94.94 92 ILE A O 1
ATOM 727 N N . VAL A 1 93 ? 4.786 11.617 -10.042 1.00 95.50 93 VAL A N 1
ATOM 728 C CA . VAL A 1 93 ? 5.273 12.416 -11.177 1.00 95.50 93 VAL A CA 1
ATOM 729 C C . VAL A 1 93 ? 5.804 11.514 -12.290 1.00 95.50 93 VAL A C 1
ATOM 731 O O . VAL A 1 93 ? 5.491 11.750 -13.451 1.00 95.50 93 VAL A O 1
ATOM 734 N N . PHE A 1 94 ? 6.530 10.448 -11.949 1.00 95.06 94 PHE A N 1
ATOM 735 C CA . PHE A 1 94 ? 7.050 9.472 -12.906 1.00 95.06 94 PHE A CA 1
ATOM 736 C C . PHE A 1 94 ? 5.940 8.899 -13.795 1.00 95.06 94 PHE A C 1
ATOM 738 O O . PHE A 1 94 ? 5.987 9.020 -15.019 1.00 95.06 94 PHE A O 1
ATOM 745 N N . ILE A 1 95 ? 4.905 8.318 -13.187 1.00 93.81 95 ILE A N 1
ATOM 746 C CA . ILE A 1 95 ? 3.857 7.633 -13.952 1.00 93.81 95 ILE A CA 1
ATOM 747 C C . ILE A 1 95 ? 2.930 8.610 -14.685 1.00 93.81 95 ILE A C 1
ATOM 749 O O . ILE A 1 95 ? 2.488 8.332 -15.799 1.00 93.81 95 ILE A O 1
ATOM 753 N N . THR A 1 96 ? 2.672 9.787 -14.106 1.00 94.88 96 THR A N 1
ATOM 754 C CA . THR A 1 96 ? 1.871 10.817 -14.782 1.00 94.88 96 THR A CA 1
ATOM 755 C C . THR A 1 96 ? 2.619 11.433 -15.963 1.00 94.88 96 THR A C 1
ATOM 757 O O . THR A 1 96 ? 1.997 11.666 -16.998 1.00 94.88 96 THR A O 1
ATOM 760 N N . TYR A 1 97 ? 3.941 11.611 -15.866 1.00 94.69 97 TYR A N 1
ATOM 761 C CA . TYR A 1 97 ? 4.782 12.041 -16.983 1.00 94.69 97 TYR A CA 1
ATOM 762 C C . TYR A 1 97 ? 4.681 11.078 -18.169 1.00 94.69 97 TYR A C 1
ATOM 764 O O . TYR A 1 97 ? 4.440 11.533 -19.284 1.00 94.69 97 TYR A O 1
ATOM 772 N N . HIS A 1 98 ? 4.788 9.764 -17.942 1.00 92.12 98 HIS A N 1
ATOM 773 C CA . HIS A 1 98 ? 4.652 8.776 -19.019 1.00 92.12 98 HIS A CA 1
ATOM 774 C C . HIS A 1 98 ? 3.277 8.834 -19.699 1.00 92.12 98 HIS A C 1
ATOM 776 O O . HIS A 1 98 ? 3.205 8.783 -20.927 1.00 92.12 98 HIS A O 1
ATOM 782 N N . GLY A 1 99 ? 2.201 9.016 -18.929 1.00 92.94 99 GLY A N 1
ATOM 783 C CA . GLY A 1 99 ? 0.857 9.196 -19.483 1.00 92.94 99 GLY A CA 1
ATOM 784 C C . GLY A 1 99 ? 0.714 10.463 -20.323 1.00 92.94 99 GLY A C 1
ATOM 785 O O . GLY A 1 99 ? 0.224 10.408 -21.448 1.00 92.94 99 GLY A O 1
ATOM 786 N N . VAL A 1 100 ? 1.182 11.606 -19.813 1.00 94.94 100 VAL A N 1
ATOM 787 C CA . VAL A 1 100 ? 1.137 12.883 -20.546 1.00 94.94 100 VAL A CA 1
ATOM 788 C C . VAL A 1 100 ? 2.002 12.826 -21.802 1.00 94.94 100 VAL A C 1
ATOM 790 O O . VAL A 1 100 ? 1.571 13.288 -22.855 1.00 94.94 100 VAL A O 1
ATOM 793 N N . HIS A 1 101 ? 3.194 12.233 -21.715 1.00 93.38 101 HIS A N 1
ATOM 794 C CA . HIS A 1 101 ? 4.089 12.067 -22.853 1.00 93.38 101 HIS A CA 1
ATOM 795 C C . HIS A 1 101 ? 3.445 11.209 -23.948 1.00 93.38 101 HIS A C 1
ATOM 797 O O . HIS A 1 101 ? 3.465 11.614 -25.104 1.00 93.38 101 HIS A O 1
ATOM 803 N N . ALA A 1 102 ? 2.817 10.081 -23.595 1.00 91.56 102 ALA A N 1
ATOM 804 C CA . ALA A 1 102 ? 2.116 9.223 -24.553 1.00 91.56 102 ALA A CA 1
ATOM 805 C C . ALA A 1 102 ? 0.968 9.951 -25.275 1.00 91.56 102 ALA A C 1
ATOM 807 O O . ALA A 1 102 ? 0.812 9.813 -26.488 1.00 91.56 102 ALA A O 1
ATOM 808 N N . VAL A 1 103 ? 0.200 10.776 -24.553 1.00 91.81 103 VAL A N 1
ATOM 809 C CA . VAL A 1 103 ? -0.845 11.619 -25.158 1.00 91.81 103 VAL A CA 1
ATOM 810 C C . VAL A 1 103 ? -0.232 12.676 -26.078 1.00 91.81 103 VAL A C 1
ATOM 812 O O . VAL A 1 103 ? -0.687 12.848 -27.205 1.00 91.81 103 VAL A O 1
ATOM 815 N N . ALA A 1 104 ? 0.816 13.368 -25.626 1.00 93.75 104 ALA A N 1
ATOM 816 C CA . ALA A 1 104 ? 1.459 14.437 -26.388 1.00 93.75 104 ALA A CA 1
ATOM 817 C C . ALA A 1 104 ? 2.098 13.931 -27.693 1.00 93.75 104 ALA A C 1
ATOM 819 O O . ALA A 1 104 ? 2.059 14.623 -28.711 1.00 93.75 104 ALA A O 1
ATOM 820 N N . THR A 1 105 ? 2.656 12.718 -27.687 1.00 92.38 105 THR A N 1
ATOM 821 C CA . THR A 1 105 ? 3.277 12.100 -28.866 1.00 92.38 105 THR A CA 1
ATOM 822 C C . THR A 1 105 ? 2.303 11.311 -29.737 1.00 92.38 105 THR A C 1
ATOM 824 O O . THR A 1 105 ? 2.737 10.734 -30.730 1.00 92.38 105 THR A O 1
ATOM 827 N N . HIS A 1 106 ? 1.001 11.317 -29.418 1.00 86.81 106 HIS A N 1
ATOM 828 C CA . HIS A 1 106 ? -0.029 10.556 -30.135 1.00 86.81 106 HIS A CA 1
ATOM 829 C C . HIS A 1 106 ? 0.330 9.068 -30.253 1.00 86.81 106 HIS A C 1
ATOM 831 O O . HIS A 1 106 ? 0.212 8.466 -31.322 1.00 86.81 106 HIS A O 1
ATOM 837 N N . ALA A 1 107 ? 0.809 8.482 -29.151 1.00 83.88 107 ALA A N 1
ATOM 838 C CA . ALA A 1 107 ? 1.143 7.066 -29.110 1.00 83.88 107 ALA A CA 1
ATOM 839 C C . ALA A 1 107 ? -0.080 6.205 -29.500 1.00 83.88 107 ALA A C 1
ATOM 841 O O . ALA A 1 107 ? -1.211 6.568 -29.153 1.00 83.88 107 ALA A O 1
ATOM 842 N N . PRO A 1 108 ? 0.121 5.073 -30.204 1.00 78.25 108 PRO A N 1
ATOM 843 C CA . PRO A 1 108 ? -0.971 4.183 -30.583 1.00 78.25 108 PRO A CA 1
ATOM 844 C C . PRO A 1 108 ? -1.777 3.752 -29.354 1.00 78.25 108 PRO A C 1
ATOM 846 O O . PRO A 1 108 ? -1.208 3.283 -28.370 1.00 78.25 108 PRO A O 1
ATOM 849 N N . MET A 1 109 ? -3.101 3.905 -29.415 1.00 76.94 109 MET A N 1
ATOM 850 C CA . MET A 1 109 ? -4.020 3.567 -28.318 1.00 76.94 109 MET A CA 1
ATOM 851 C C . MET A 1 109 ? -4.704 2.206 -28.510 1.00 76.94 109 MET A C 1
ATOM 853 O O . MET A 1 109 ? -5.674 1.904 -27.820 1.00 76.94 109 MET A O 1
ATOM 857 N N . ASP A 1 110 ? -4.203 1.375 -29.424 1.00 76.75 110 ASP A N 1
ATOM 858 C CA . ASP A 1 110 ? -4.836 0.107 -29.813 1.00 76.75 110 ASP A CA 1
ATOM 859 C C . ASP A 1 110 ? -4.897 -0.910 -28.655 1.00 76.75 110 ASP A C 1
ATOM 861 O O . ASP A 1 110 ? -5.822 -1.716 -28.577 1.00 76.75 110 ASP A O 1
ATOM 865 N N . ASP A 1 111 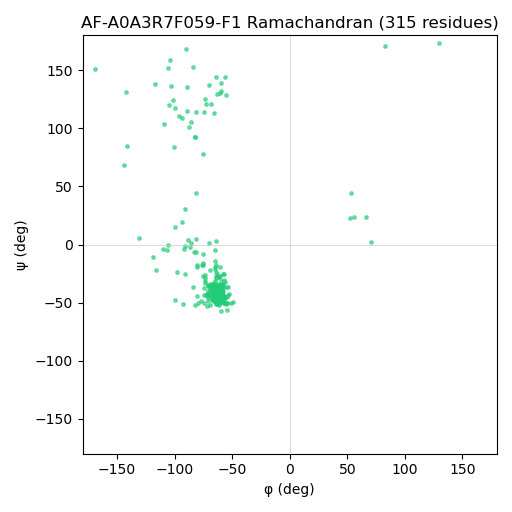? -3.960 -0.818 -27.704 1.00 74.94 111 ASP A N 1
ATOM 866 C CA . ASP A 1 111 ? -3.908 -1.659 -26.499 1.00 74.94 111 ASP A CA 1
ATOM 867 C C . ASP A 1 111 ? -4.859 -1.171 -25.374 1.00 74.94 111 ASP A C 1
ATOM 869 O O . ASP A 1 111 ? -5.036 -1.843 -24.346 1.00 74.94 111 ASP A O 1
ATOM 873 N N . ILE A 1 112 ? -5.499 -0.005 -25.544 1.00 80.44 112 ILE A N 1
ATOM 874 C CA . ILE A 1 112 ? -6.412 0.589 -24.560 1.00 80.44 112 ILE A CA 1
ATOM 875 C C . ILE A 1 112 ? -7.817 0.017 -24.762 1.00 80.44 112 ILE A C 1
ATOM 877 O O . ILE A 1 112 ? -8.566 0.385 -25.665 1.00 80.44 112 ILE A O 1
ATOM 881 N N . ALA A 1 113 ? -8.212 -0.868 -23.853 1.00 81.81 113 ALA A N 1
ATOM 882 C CA . ALA A 1 113 ? -9.540 -1.455 -23.843 1.00 81.81 113 ALA A CA 1
ATOM 883 C C . ALA A 1 113 ? -10.506 -0.589 -23.025 1.00 81.81 113 ALA A C 1
ATOM 885 O O . ALA A 1 113 ? -10.392 -0.498 -21.800 1.00 81.81 113 ALA A O 1
ATOM 886 N N . PHE A 1 114 ? -11.509 -0.026 -23.694 1.00 81.00 114 PHE A N 1
ATOM 887 C CA . PHE A 1 114 ? -12.632 0.644 -23.042 1.00 81.00 114 PHE A CA 1
ATOM 888 C C . PHE A 1 114 ? -13.761 -0.351 -22.748 1.00 81.00 114 PHE A C 1
ATOM 890 O O . PHE A 1 114 ? -14.130 -1.155 -23.602 1.00 81.00 114 PHE A O 1
ATOM 897 N N . GLY A 1 115 ? -14.336 -0.283 -21.545 1.00 79.38 115 GLY A N 1
ATOM 898 C CA . GLY A 1 115 ? -15.521 -1.059 -21.168 1.00 79.38 115 GLY A CA 1
ATOM 899 C C . GLY A 1 115 ? -15.388 -1.823 -19.852 1.00 79.38 115 GLY A C 1
ATOM 900 O O . GLY A 1 115 ? -14.330 -1.868 -19.223 1.00 79.38 115 GLY A O 1
ATOM 901 N N . ALA A 1 116 ? -16.500 -2.420 -19.418 1.00 74.94 116 ALA A N 1
ATOM 902 C CA . ALA A 1 116 ? -16.544 -3.224 -18.203 1.00 74.94 116 ALA A CA 1
ATOM 903 C C . ALA A 1 116 ? -15.839 -4.572 -18.423 1.00 74.94 116 ALA A C 1
ATOM 905 O O . ALA A 1 116 ? -16.187 -5.323 -19.333 1.00 74.94 116 ALA A O 1
ATOM 906 N N . LYS A 1 117 ? -14.865 -4.889 -17.565 1.00 82.25 117 LYS A N 1
ATOM 907 C CA . LYS A 1 117 ? -14.199 -6.198 -17.520 1.00 82.25 117 LYS A CA 1
ATOM 908 C C . LYS A 1 117 ? -14.684 -6.995 -16.312 1.00 82.25 117 LYS A C 1
ATOM 910 O O . LYS A 1 117 ? -15.007 -6.417 -15.275 1.00 82.25 117 LYS A O 1
ATOM 915 N N . SER A 1 118 ? -14.657 -8.323 -16.415 1.00 75.81 118 SER A N 1
ATOM 916 C CA . SER A 1 118 ? -14.944 -9.229 -15.288 1.00 75.81 118 SER A CA 1
ATOM 917 C C . SER A 1 118 ? -14.024 -8.983 -14.084 1.00 75.81 118 SER A C 1
ATOM 919 O O . SER A 1 118 ? -14.427 -9.171 -12.942 1.00 75.81 118 SER A O 1
ATOM 921 N N . THR A 1 119 ? -12.826 -8.439 -14.316 1.00 83.94 119 THR A N 1
ATOM 922 C CA . THR A 1 119 ? -11.863 -8.041 -13.278 1.00 83.94 119 THR A CA 1
ATOM 923 C C . THR A 1 119 ? -12.284 -6.823 -12.445 1.00 83.94 119 THR A C 1
ATOM 925 O O . THR A 1 119 ? -11.548 -6.422 -11.544 1.00 83.94 119 THR A O 1
ATOM 928 N N . PHE A 1 120 ? -13.468 -6.242 -12.679 1.00 87.19 120 PHE A N 1
ATOM 929 C CA . PHE A 1 120 ? -14.025 -5.176 -11.837 1.00 87.19 120 PHE A CA 1
ATOM 930 C C . PHE A 1 120 ? -14.075 -5.566 -10.350 1.00 87.19 120 PHE A C 1
ATOM 932 O O . PHE A 1 120 ? -13.782 -4.738 -9.486 1.00 87.19 120 PHE A O 1
ATOM 939 N N . GLY A 1 121 ? -14.368 -6.838 -10.050 1.00 89.62 121 GLY A N 1
ATOM 940 C CA . GLY A 1 121 ? -14.324 -7.373 -8.688 1.00 89.62 121 GLY A CA 1
ATOM 941 C C . GLY A 1 121 ? -12.971 -7.141 -8.017 1.00 89.62 121 GLY A C 1
ATOM 942 O O . GLY A 1 121 ? -12.903 -6.558 -6.934 1.00 89.62 121 GLY A O 1
ATOM 943 N N . VAL A 1 122 ? -11.887 -7.509 -8.704 1.00 91.38 122 VAL A N 1
ATOM 944 C CA . VAL A 1 122 ? -10.504 -7.335 -8.230 1.00 91.38 122 VAL A CA 1
ATOM 945 C C . VAL A 1 122 ? -10.211 -5.873 -7.895 1.00 91.38 122 VAL A C 1
ATOM 947 O O . VAL A 1 122 ? -9.689 -5.579 -6.816 1.00 91.38 122 VAL A O 1
ATOM 950 N N . LEU A 1 123 ? -10.601 -4.948 -8.779 1.00 92.00 123 LEU A N 1
ATOM 951 C CA . LEU A 1 123 ? -10.432 -3.513 -8.548 1.00 92.00 123 LEU A CA 1
ATOM 952 C C . LEU A 1 123 ? -11.185 -3.058 -7.293 1.00 92.00 123 LEU A C 1
ATOM 954 O O . LEU A 1 123 ? -10.619 -2.340 -6.471 1.00 92.00 123 LEU A O 1
ATOM 958 N N . GLY A 1 124 ? -12.429 -3.503 -7.111 1.00 93.06 124 GLY A N 1
ATOM 959 C CA . GLY A 1 124 ? -13.236 -3.154 -5.945 1.00 93.06 124 GLY A CA 1
ATOM 960 C C . GLY A 1 124 ? -12.586 -3.563 -4.618 1.00 93.06 124 GLY A C 1
ATOM 961 O O . GLY A 1 124 ? -12.580 -2.776 -3.670 1.00 93.06 124 GLY A O 1
ATOM 962 N N . GLY A 1 125 ? -11.963 -4.745 -4.558 1.00 93.94 125 GLY A N 1
ATOM 963 C CA . GLY A 1 125 ? -11.204 -5.194 -3.385 1.00 93.94 125 GLY A CA 1
ATOM 964 C C . GLY A 1 125 ? -9.995 -4.301 -3.090 1.00 93.94 125 GLY A C 1
ATOM 965 O O . GLY A 1 125 ? -9.820 -3.849 -1.958 1.00 93.94 125 GLY A O 1
ATOM 966 N N . ILE A 1 126 ? -9.200 -3.983 -4.118 1.00 95.12 126 ILE A N 1
ATOM 967 C CA . ILE A 1 126 ? -8.015 -3.118 -3.988 1.00 95.12 126 ILE A CA 1
ATOM 968 C C . ILE A 1 126 ? -8.418 -1.703 -3.555 1.00 95.12 126 ILE A C 1
ATOM 970 O O . ILE A 1 126 ? -7.868 -1.189 -2.585 1.00 95.12 126 ILE A O 1
ATOM 974 N N . VAL A 1 127 ? -9.422 -1.102 -4.201 1.00 94.50 127 VAL A N 1
ATOM 975 C CA . VAL A 1 127 ? -9.914 0.253 -3.889 1.00 94.50 127 VAL A CA 1
ATOM 976 C C . VAL A 1 127 ? -10.453 0.339 -2.461 1.00 94.50 127 VAL A C 1
ATOM 978 O O . VAL A 1 127 ? -10.218 1.330 -1.768 1.00 94.50 127 VAL A O 1
ATOM 981 N N . THR A 1 128 ? -11.121 -0.715 -1.988 1.00 95.12 128 THR A N 1
ATOM 982 C CA . THR A 1 128 ? -11.598 -0.794 -0.600 1.00 95.12 128 THR A CA 1
ATOM 983 C C . THR A 1 128 ? -10.439 -0.678 0.395 1.00 95.12 128 THR A C 1
ATOM 985 O O . THR A 1 128 ? -10.567 0.000 1.416 1.00 95.12 128 THR A O 1
ATOM 988 N N . LEU A 1 129 ? -9.285 -1.280 0.085 1.00 94.38 129 LEU A N 1
ATOM 989 C CA . LEU A 1 129 ? -8.070 -1.126 0.886 1.00 94.38 129 LEU A CA 1
ATOM 990 C C . LEU A 1 129 ? -7.403 0.243 0.686 1.00 94.38 129 LEU A C 1
ATOM 992 O O . LEU A 1 129 ? -6.910 0.821 1.650 1.00 94.38 129 LEU A O 1
ATOM 996 N N . SER A 1 130 ? -7.406 0.789 -0.532 1.00 94.56 130 SER A N 1
ATOM 997 C CA . SER A 1 130 ? -6.821 2.104 -0.834 1.00 94.56 130 SER A CA 1
ATOM 998 C C . SER A 1 130 ? -7.479 3.240 -0.044 1.00 94.56 130 SER A C 1
ATOM 1000 O O . SER A 1 130 ? -6.799 4.167 0.386 1.00 94.56 130 SER A O 1
ATOM 1002 N N . PHE A 1 131 ? -8.786 3.150 0.215 1.00 94.81 131 PHE A N 1
ATOM 1003 C CA . PHE A 1 131 ? -9.536 4.118 1.027 1.00 94.81 131 PHE A CA 1
ATOM 1004 C C . PHE A 1 131 ? -9.639 3.735 2.515 1.00 94.81 131 PHE A C 1
ATOM 1006 O O . PHE A 1 131 ? -10.499 4.225 3.256 1.00 94.81 131 PHE A O 1
ATOM 1013 N N . PHE A 1 132 ? -8.761 2.855 2.996 1.00 92.31 132 PHE A N 1
ATOM 1014 C CA . PHE A 1 132 ? -8.805 2.372 4.368 1.00 92.31 132 PHE A CA 1
ATOM 1015 C C . PHE A 1 132 ? -8.026 3.276 5.342 1.00 92.31 132 PHE A C 1
ATOM 1017 O O . PHE A 1 132 ? -6.815 3.166 5.498 1.00 92.31 132 PHE A O 1
ATOM 1024 N N . ILE A 1 133 ? -8.747 4.123 6.084 1.00 90.94 133 ILE A N 1
ATOM 1025 C CA . ILE A 1 133 ? -8.220 4.842 7.270 1.00 90.94 133 ILE A CA 1
ATOM 1026 C C . ILE A 1 133 ? -9.149 4.731 8.494 1.00 90.94 133 ILE A C 1
ATOM 1028 O O . ILE A 1 133 ? -8.922 5.325 9.548 1.00 90.94 133 ILE A O 1
ATOM 1032 N N . HIS A 1 134 ? -10.213 3.936 8.377 1.00 89.81 134 HIS A N 1
ATOM 1033 C CA . HIS A 1 134 ? -11.318 3.851 9.335 1.00 89.81 134 HIS A CA 1
ATOM 1034 C C . HIS A 1 134 ? -10.870 3.486 10.763 1.00 89.81 134 HIS A C 1
ATOM 1036 O O . HIS A 1 134 ? -11.471 3.938 11.737 1.00 89.81 134 HIS A O 1
ATOM 1042 N N . ASN A 1 135 ? -9.786 2.715 10.913 1.00 83.44 135 ASN A N 1
ATOM 1043 C CA . ASN A 1 135 ? -9.248 2.322 12.220 1.00 83.44 135 ASN A CA 1
ATOM 1044 C C . ASN A 1 135 ? -8.386 3.407 12.902 1.00 83.44 135 ASN A C 1
ATOM 1046 O O . ASN A 1 135 ? -8.195 3.351 14.118 1.00 83.44 135 ASN A O 1
ATOM 1050 N N . ALA A 1 136 ? -7.888 4.390 12.149 1.00 82.25 136 ALA A N 1
ATOM 1051 C CA . ALA A 1 136 ? -6.928 5.394 12.612 1.00 82.25 136 ALA A CA 1
ATOM 1052 C C . ALA A 1 136 ? -7.458 6.834 12.526 1.00 82.25 136 ALA A C 1
ATOM 1054 O O . ALA A 1 136 ? -6.859 7.737 13.109 1.00 82.25 136 ALA A O 1
ATOM 1055 N N . ILE A 1 137 ? -8.598 7.058 11.861 1.00 86.44 137 ILE A N 1
ATOM 1056 C CA . ILE A 1 137 ? -9.124 8.404 11.609 1.00 86.44 137 ILE A CA 1
ATOM 1057 C C . ILE A 1 137 ? -9.430 9.186 12.892 1.00 86.44 137 ILE A C 1
ATOM 1059 O O . ILE A 1 137 ? -9.107 10.364 12.979 1.00 86.44 137 ILE A O 1
ATOM 1063 N N . GLN A 1 138 ? -9.992 8.540 13.919 1.00 84.69 138 GLN A N 1
ATOM 1064 C CA . GLN A 1 138 ? -10.376 9.220 15.163 1.00 84.69 138 GLN A CA 1
ATOM 1065 C C . GLN A 1 138 ? -9.181 9.854 15.902 1.00 84.69 138 GLN A C 1
ATOM 1067 O O . GLN A 1 138 ? -9.256 11.041 16.216 1.00 84.69 138 GLN A O 1
ATOM 1072 N N . PRO A 1 139 ? -8.079 9.124 16.184 1.00 81.88 139 PRO A N 1
ATOM 1073 C CA . PRO A 1 139 ? -6.866 9.733 16.729 1.00 81.88 139 PRO A CA 1
ATOM 1074 C C . PRO A 1 139 ? -6.311 10.888 15.890 1.00 81.88 139 PRO A C 1
ATOM 1076 O O . PRO A 1 139 ? -5.821 11.854 16.466 1.00 81.88 139 PRO A O 1
ATOM 1079 N N . ILE A 1 140 ? -6.403 10.798 14.559 1.00 83.62 140 ILE A N 1
ATOM 1080 C CA . ILE A 1 140 ? -5.865 11.808 13.638 1.00 83.62 140 ILE A CA 1
ATOM 1081 C C . ILE A 1 140 ? -6.664 13.112 13.737 1.00 83.62 140 ILE A C 1
ATOM 1083 O O . ILE A 1 140 ? -6.087 14.169 13.977 1.00 83.62 140 ILE A O 1
ATOM 1087 N N . ILE A 1 141 ? -7.995 13.046 13.623 1.00 88.12 141 ILE A N 1
ATOM 1088 C CA . ILE A 1 141 ? -8.843 14.251 13.611 1.00 88.12 141 ILE A CA 1
ATOM 1089 C C . ILE A 1 141 ? -9.016 14.882 14.995 1.00 88.12 141 ILE A C 1
ATOM 1091 O O . ILE A 1 141 ? -9.425 16.034 15.092 1.00 88.12 141 ILE A O 1
ATOM 1095 N N . ARG A 1 142 ? -8.692 14.168 16.084 1.00 85.38 142 ARG A N 1
ATOM 1096 C CA . ARG A 1 142 ? -8.877 14.664 17.461 1.00 85.38 142 ARG A CA 1
ATOM 1097 C C . ARG A 1 142 ? -8.130 15.974 17.741 1.00 85.38 142 ARG A C 1
ATOM 1099 O O . ARG A 1 142 ? -8.544 16.721 18.621 1.00 85.38 142 ARG A O 1
ATOM 1106 N N . HIS A 1 143 ? -7.051 16.243 17.009 1.00 79.94 143 HIS A N 1
ATOM 1107 C CA . HIS A 1 143 ? -6.249 17.462 17.140 1.00 79.94 143 HIS A CA 1
ATOM 1108 C C . HIS A 1 143 ? -6.687 18.597 16.197 1.00 79.94 143 HIS A C 1
ATOM 1110 O O . HIS A 1 143 ? -6.140 19.694 16.271 1.00 79.94 143 HIS A O 1
ATOM 1116 N N . SER A 1 144 ? -7.670 18.353 15.328 1.00 84.38 144 SER A N 1
ATOM 1117 C CA . SER A 1 144 ? -8.242 19.344 14.411 1.00 84.38 144 SER A CA 1
ATOM 1118 C C . SER A 1 144 ? -9.434 20.075 15.045 1.00 84.38 144 SER A C 1
ATOM 1120 O O . SER A 1 144 ? -9.970 19.654 16.073 1.00 84.38 144 SER A O 1
ATOM 1122 N N . ASN A 1 145 ? -9.889 21.161 14.411 1.00 90.75 145 ASN A N 1
ATOM 1123 C CA . ASN A 1 145 ? -11.078 21.893 14.850 1.00 90.75 145 ASN A CA 1
ATOM 1124 C C . ASN A 1 145 ? -12.356 21.044 14.629 1.00 90.75 145 ASN A C 1
ATOM 1126 O O . ASN A 1 145 ? -12.656 20.727 13.473 1.00 90.75 145 ASN A O 1
ATOM 1130 N N . PRO A 1 146 ? -13.141 20.729 15.682 1.00 91.00 146 PRO A N 1
ATOM 1131 C CA . PRO A 1 146 ? -14.351 19.911 15.572 1.00 91.00 146 PRO A CA 1
ATOM 1132 C C . PRO A 1 146 ? -15.395 20.427 14.582 1.00 91.00 146 PRO A C 1
ATOM 1134 O O . PRO A 1 146 ? -16.064 19.625 13.933 1.00 91.00 146 PRO A O 1
ATOM 1137 N N . ALA A 1 147 ? -15.506 21.750 14.417 1.00 93.00 147 ALA A N 1
ATOM 1138 C CA . ALA A 1 147 ? -16.446 22.355 13.473 1.00 93.00 147 ALA A CA 1
ATOM 1139 C C . ALA A 1 147 ? -16.135 21.995 12.008 1.00 93.00 147 ALA A C 1
ATOM 1141 O O . ALA A 1 147 ? -17.025 22.011 11.162 1.00 93.00 147 ALA A O 1
ATOM 1142 N N . ASN A 1 148 ? -14.882 21.632 11.714 1.00 92.62 148 ASN A N 1
ATOM 1143 C CA . ASN A 1 148 ? -14.405 21.370 10.361 1.00 92.62 148 ASN A CA 1
ATOM 1144 C C . ASN A 1 148 ? -14.196 19.877 10.062 1.00 92.62 148 ASN A C 1
ATOM 1146 O O . ASN A 1 148 ? -13.839 19.554 8.934 1.00 92.62 148 ASN A O 1
ATOM 1150 N N . TYR A 1 149 ? -14.447 18.955 11.007 1.00 91.69 149 TYR A N 1
ATOM 1151 C CA . TYR A 1 149 ? -14.157 17.520 10.827 1.00 91.69 149 TYR A CA 1
ATOM 1152 C C . TYR A 1 149 ? -14.733 16.940 9.535 1.00 91.69 149 TYR A C 1
ATOM 1154 O O . TYR A 1 149 ? -14.009 16.317 8.764 1.00 91.69 149 TYR A O 1
ATOM 1162 N N . ALA A 1 150 ? -16.023 17.165 9.276 1.00 91.38 150 ALA A N 1
ATOM 1163 C CA . ALA A 1 150 ? -16.674 16.638 8.081 1.00 91.38 150 ALA A CA 1
ATOM 1164 C C . ALA A 1 150 ? -16.059 17.215 6.797 1.00 91.38 150 ALA A C 1
ATOM 1166 O O . ALA A 1 150 ? -15.789 16.470 5.856 1.00 91.38 150 ALA A O 1
ATOM 1167 N N . ARG A 1 151 ? -15.791 18.527 6.777 1.00 94.50 151 ARG A N 1
ATOM 1168 C CA . ARG A 1 151 ? -15.178 19.217 5.637 1.00 94.50 151 ARG A CA 1
ATOM 1169 C C . ARG A 1 151 ? -13.769 18.696 5.369 1.00 94.50 151 ARG A C 1
ATOM 1171 O O . ARG A 1 151 ? -13.473 18.329 4.239 1.00 94.50 151 ARG A O 1
ATOM 1178 N N . ASP A 1 152 ? -12.927 18.652 6.396 1.00 94.00 152 ASP A N 1
ATOM 1179 C CA . ASP A 1 152 ? -11.513 18.300 6.266 1.00 94.00 152 ASP A CA 1
ATOM 1180 C C . ASP A 1 152 ? -11.353 16.827 5.852 1.00 94.00 152 ASP A C 1
ATOM 1182 O O . ASP A 1 152 ? -10.567 16.518 4.956 1.00 94.00 152 ASP A O 1
ATOM 1186 N N . VAL A 1 153 ? -12.162 15.920 6.420 1.00 93.62 153 VAL A N 1
ATOM 1187 C CA . VAL A 1 153 ? -12.187 14.506 6.007 1.00 93.62 153 VAL A CA 1
ATOM 1188 C C . VAL A 1 153 ? -12.704 14.364 4.574 1.00 93.62 153 VAL A C 1
ATOM 1190 O O . VAL A 1 153 ? -12.087 13.659 3.781 1.00 93.62 153 VAL A O 1
ATOM 1193 N N . THR A 1 154 ? -13.787 15.055 4.205 1.00 95.19 154 THR A N 1
ATOM 1194 C CA . THR A 1 154 ? -14.328 14.998 2.833 1.00 95.19 154 THR A CA 1
ATOM 1195 C C . THR A 1 154 ? -13.307 15.504 1.817 1.00 95.19 154 THR A C 1
ATOM 1197 O O . THR A 1 154 ? -13.045 14.826 0.826 1.00 95.19 154 THR A O 1
ATOM 1200 N N . ALA A 1 155 ? -12.675 16.650 2.084 1.00 95.81 155 ALA A N 1
ATOM 1201 C CA . ALA A 1 155 ? -11.632 17.206 1.228 1.00 95.81 155 ALA A CA 1
ATOM 1202 C C . ALA A 1 155 ? -10.452 16.234 1.071 1.00 95.81 155 ALA A C 1
ATOM 1204 O O . ALA A 1 155 ? -9.979 16.027 -0.044 1.00 95.81 155 ALA A O 1
ATOM 1205 N N . ALA A 1 156 ? -10.023 15.577 2.155 1.00 94.56 156 ALA A N 1
ATOM 1206 C CA . ALA A 1 156 ? -8.962 14.575 2.100 1.00 94.56 156 ALA A CA 1
ATOM 1207 C C . ALA A 1 156 ? -9.333 13.377 1.205 1.00 94.56 156 ALA A C 1
ATOM 1209 O O . ALA A 1 156 ? -8.543 13.002 0.340 1.00 94.56 156 ALA A O 1
ATOM 1210 N N . TYR A 1 157 ? -10.535 12.809 1.352 1.00 95.62 157 TYR A N 1
ATOM 1211 C CA . TYR A 1 157 ? -10.993 11.699 0.503 1.00 95.62 157 TYR A CA 1
ATOM 1212 C C . TYR A 1 157 ? -11.135 12.103 -0.969 1.00 95.62 157 TYR A C 1
ATOM 1214 O O . TYR A 1 157 ? -10.767 11.324 -1.846 1.00 95.62 157 TYR A O 1
ATOM 1222 N N . VAL A 1 158 ? -11.618 13.318 -1.251 1.00 96.88 158 VAL A N 1
ATOM 1223 C CA . VAL A 1 158 ? -11.717 13.847 -2.621 1.00 96.88 158 VAL A CA 1
ATOM 1224 C C . VAL A 1 158 ? -10.329 14.008 -3.244 1.00 96.88 158 VAL A C 1
ATOM 1226 O O . VAL A 1 158 ? -10.115 13.556 -4.367 1.00 96.88 158 VAL A O 1
ATOM 1229 N N . LEU A 1 159 ? -9.363 14.576 -2.516 1.00 95.75 159 LEU A N 1
ATOM 1230 C CA . LEU A 1 159 ? -7.981 14.720 -2.990 1.00 95.75 159 LEU A CA 1
ATOM 1231 C C . LEU A 1 159 ? -7.318 13.363 -3.264 1.00 95.75 159 LEU A C 1
ATOM 1233 O O . LEU A 1 159 ? -6.670 13.197 -4.296 1.00 95.75 159 LEU A O 1
ATOM 1237 N N . VAL A 1 160 ? -7.513 12.383 -2.377 1.00 95.38 160 VAL A N 1
ATOM 1238 C CA . VAL A 1 160 ? -7.011 11.011 -2.566 1.00 95.38 160 VAL A CA 1
ATOM 1239 C C . VAL A 1 160 ? -7.692 10.327 -3.755 1.00 95.38 160 VAL A C 1
ATOM 1241 O O . VAL A 1 160 ? -7.029 9.678 -4.559 1.00 95.38 160 VAL A O 1
ATOM 1244 N N . GLY A 1 161 ? -9.003 10.504 -3.927 1.00 96.38 161 GLY A N 1
ATOM 1245 C CA . GLY A 1 161 ? -9.716 9.963 -5.082 1.00 96.38 161 GLY A CA 1
ATOM 1246 C C . GLY A 1 161 ? -9.227 10.552 -6.401 1.00 96.38 161 GLY A C 1
ATOM 1247 O O . GLY A 1 161 ? -8.955 9.806 -7.339 1.00 96.38 161 GLY A O 1
ATOM 1248 N N . MET A 1 162 ? -9.034 11.871 -6.461 1.00 95.62 162 MET A N 1
ATOM 1249 C CA . MET A 1 162 ? -8.485 12.527 -7.650 1.00 95.62 162 MET A CA 1
ATOM 1250 C C . MET A 1 162 ? -7.058 12.069 -7.954 1.00 95.62 162 MET A C 1
ATOM 1252 O O . MET A 1 162 ? -6.733 11.859 -9.123 1.00 95.62 162 MET A O 1
ATOM 1256 N N . SER A 1 163 ? -6.210 11.873 -6.939 1.00 94.69 163 SER A N 1
ATOM 1257 C CA . SER A 1 163 ? -4.843 11.394 -7.167 1.00 94.69 163 SER A CA 1
ATOM 1258 C C . SER A 1 163 ? -4.826 9.962 -7.708 1.00 94.69 163 SER A C 1
ATOM 1260 O O . SER A 1 163 ? -4.120 9.693 -8.680 1.00 94.69 163 SER A O 1
ATOM 1262 N N . TYR A 1 164 ? -5.658 9.065 -7.168 1.00 95.56 164 TYR A N 1
ATOM 1263 C CA . TYR A 1 164 ? -5.792 7.699 -7.679 1.00 95.56 164 TYR A CA 1
ATOM 1264 C C . TYR A 1 164 ? -6.368 7.644 -9.091 1.00 95.56 164 TYR A C 1
ATOM 1266 O O . TYR A 1 164 ? -5.854 6.888 -9.911 1.00 95.56 164 TYR A O 1
ATOM 1274 N N . ILE A 1 165 ? -7.380 8.457 -9.406 1.00 95.44 165 ILE A N 1
ATOM 1275 C CA . ILE A 1 165 ? -7.927 8.545 -10.768 1.00 95.44 165 ILE A CA 1
ATOM 1276 C C . ILE A 1 165 ? -6.855 9.056 -11.733 1.00 95.44 165 ILE A C 1
ATOM 1278 O O . ILE A 1 165 ? -6.658 8.466 -12.790 1.00 95.44 165 ILE A O 1
ATOM 1282 N N . THR A 1 166 ? -6.124 10.107 -11.355 1.00 94.19 166 THR A N 1
ATOM 1283 C CA . THR A 1 166 ? -5.070 10.692 -12.196 1.00 94.19 166 THR A CA 1
ATOM 1284 C C . THR A 1 166 ? -3.975 9.671 -12.495 1.00 94.19 166 THR A C 1
ATOM 1286 O O . THR A 1 166 ? -3.643 9.452 -13.657 1.00 94.19 166 THR A O 1
ATOM 1289 N N . VAL A 1 167 ? -3.449 9.000 -11.465 1.00 94.38 167 VAL A N 1
ATOM 1290 C CA . VAL A 1 167 ? -2.411 7.969 -11.620 1.00 94.38 167 VAL A CA 1
ATOM 1291 C C . VAL A 1 167 ? -2.938 6.748 -12.373 1.00 94.38 167 VAL A C 1
ATOM 1293 O O . VAL A 1 167 ? -2.231 6.216 -13.221 1.00 94.38 167 VAL A O 1
ATOM 1296 N N . GLY A 1 168 ? -4.169 6.313 -12.103 1.00 92.94 168 GLY A N 1
ATOM 1297 C CA . GLY A 1 168 ? -4.775 5.158 -12.763 1.00 92.94 168 GLY A CA 1
ATOM 1298 C C . GLY A 1 168 ? -5.022 5.391 -14.252 1.00 92.94 168 GLY A C 1
ATOM 1299 O O . GLY A 1 168 ? -4.654 4.552 -15.067 1.00 92.94 168 GLY A O 1
ATOM 1300 N N . VAL A 1 169 ? -5.596 6.540 -14.621 1.00 92.19 169 VAL A N 1
ATOM 1301 C CA . VAL A 1 169 ? -5.896 6.880 -16.021 1.00 92.19 169 VAL A CA 1
ATOM 1302 C C . VAL A 1 169 ? -4.618 7.180 -16.798 1.00 92.19 169 VAL A C 1
ATOM 1304 O O . VAL A 1 169 ? -4.380 6.556 -17.830 1.00 92.19 169 VAL A O 1
ATOM 1307 N N . LEU A 1 170 ? -3.769 8.091 -16.307 1.00 92.88 170 LEU A N 1
ATOM 1308 C CA . LEU A 1 170 ? -2.524 8.433 -17.003 1.00 92.88 170 LEU A CA 1
ATOM 1309 C C . LEU A 1 170 ? -1.547 7.258 -17.019 1.00 92.88 170 LEU A C 1
ATOM 1311 O O . LEU A 1 170 ? -0.878 7.052 -18.022 1.00 92.88 170 LEU A O 1
ATOM 1315 N N . GLY A 1 171 ? -1.498 6.455 -15.955 1.00 90.44 171 GLY A N 1
ATOM 1316 C CA . GLY A 1 171 ? -0.686 5.243 -15.925 1.00 90.44 171 GLY A CA 1
ATOM 1317 C C . GLY A 1 171 ? -1.167 4.176 -16.904 1.00 90.44 171 GLY A C 1
ATOM 1318 O O . GLY A 1 171 ? -0.336 3.517 -17.517 1.00 90.44 171 GLY A O 1
ATOM 1319 N N . TYR A 1 172 ? -2.483 4.031 -17.100 1.00 89.75 172 TYR A N 1
ATOM 1320 C CA . TYR A 1 172 ? -3.034 3.111 -18.100 1.00 89.75 172 TYR A CA 1
ATOM 1321 C C . TYR A 1 172 ? -2.726 3.566 -19.533 1.00 89.75 172 TYR A C 1
ATOM 1323 O O . TYR A 1 172 ? -2.366 2.742 -20.365 1.00 89.75 172 TYR A O 1
ATOM 1331 N N . ILE A 1 173 ? -2.803 4.874 -19.805 1.00 90.19 173 ILE A N 1
ATOM 1332 C CA . ILE A 1 173 ? -2.465 5.452 -21.118 1.00 90.19 173 ILE A CA 1
ATOM 1333 C C . ILE A 1 173 ? -0.953 5.408 -21.387 1.00 90.19 173 ILE A C 1
ATOM 1335 O O . ILE A 1 173 ? -0.528 5.137 -22.503 1.00 90.19 173 ILE A O 1
ATOM 1339 N N . GLY A 1 174 ? -0.134 5.688 -20.372 1.00 87.88 174 GLY A N 1
ATOM 1340 C CA . GLY A 1 174 ? 1.327 5.734 -20.473 1.00 87.88 174 GLY A CA 1
ATOM 1341 C C . GLY A 1 174 ? 2.014 4.373 -20.393 1.00 87.88 174 GLY A C 1
ATOM 1342 O O . GLY A 1 174 ? 3.244 4.325 -20.320 1.00 87.88 174 GLY A O 1
ATOM 1343 N N . PHE A 1 175 ? 1.250 3.281 -20.340 1.00 87.88 175 PHE A N 1
ATOM 1344 C CA . PHE A 1 175 ? 1.801 1.936 -20.242 1.00 87.88 175 PHE A CA 1
ATOM 1345 C C . PHE A 1 175 ? 2.489 1.542 -21.563 1.00 87.88 175 PHE A C 1
ATOM 1347 O O . PHE A 1 175 ? 1.938 1.817 -22.631 1.00 87.88 175 PHE A O 1
ATOM 1354 N N . PRO A 1 176 ? 3.674 0.903 -21.534 1.00 84.62 176 PRO A N 1
ATOM 1355 C CA . PRO A 1 176 ? 4.358 0.486 -22.757 1.00 84.62 176 PRO A CA 1
ATOM 1356 C C . PRO A 1 176 ? 3.512 -0.485 -23.592 1.00 84.62 176 PRO A C 1
ATOM 1358 O O . PRO A 1 176 ? 3.001 -1.476 -23.065 1.00 84.62 176 PRO A O 1
ATOM 1361 N N . THR A 1 177 ? 3.400 -0.222 -24.896 1.00 81.75 177 THR A N 1
ATOM 1362 C CA . THR A 1 177 ? 2.646 -1.072 -25.829 1.00 81.75 177 THR A CA 1
ATOM 1363 C C . THR A 1 177 ? 3.273 -2.460 -25.949 1.00 81.75 177 THR A C 1
ATOM 1365 O O . THR A 1 177 ? 4.494 -2.629 -25.870 1.00 81.75 177 THR A O 1
ATOM 1368 N N . GLY A 1 178 ? 2.431 -3.484 -26.097 1.00 79.31 178 GLY A N 1
ATOM 1369 C CA . GLY A 1 178 ? 2.871 -4.883 -26.172 1.00 79.31 178 GLY A CA 1
ATOM 1370 C C . GLY A 1 178 ? 3.406 -5.494 -24.864 1.00 79.31 178 GLY A C 1
ATOM 1371 O O . GLY A 1 178 ? 3.792 -6.665 -24.866 1.00 79.31 178 GLY A O 1
ATOM 1372 N N . VAL A 1 179 ? 3.412 -4.759 -23.741 1.00 82.00 179 VAL A N 1
ATOM 1373 C CA . VAL A 1 179 ? 3.783 -5.289 -22.417 1.00 82.00 179 VAL A CA 1
ATOM 1374 C C . VAL A 1 179 ? 2.519 -5.573 -21.595 1.00 82.00 179 VAL A C 1
ATOM 1376 O O . VAL A 1 179 ? 1.718 -4.665 -21.369 1.00 82.00 179 VAL A O 1
ATOM 1379 N N . PRO A 1 180 ? 2.318 -6.806 -21.086 1.00 82.69 180 PRO A N 1
ATOM 1380 C CA . PRO A 1 180 ? 1.176 -7.112 -20.232 1.00 82.69 180 PRO A CA 1
ATOM 1381 C C . PRO A 1 180 ? 1.165 -6.250 -18.968 1.00 82.69 180 PRO A C 1
ATOM 1383 O O . PRO A 1 180 ? 2.199 -6.074 -18.318 1.00 82.69 180 PRO A O 1
ATOM 1386 N N . ILE A 1 181 ? -0.020 -5.774 -18.581 1.00 82.75 181 ILE A N 1
ATOM 1387 C CA . ILE A 1 181 ? -0.195 -4.927 -17.398 1.00 82.75 181 ILE A CA 1
ATOM 1388 C C . ILE A 1 181 ? 0.139 -5.720 -16.140 1.00 82.75 181 ILE A C 1
ATOM 1390 O O . ILE A 1 181 ? -0.558 -6.664 -15.766 1.00 82.75 181 ILE A O 1
ATOM 1394 N N . GLN A 1 182 ? 1.221 -5.308 -15.490 1.00 86.31 182 GLN A N 1
ATOM 1395 C CA . GLN A 1 182 ? 1.708 -5.900 -14.254 1.00 86.31 182 GLN A CA 1
ATOM 1396 C C . GLN A 1 182 ? 0.984 -5.309 -13.040 1.00 86.31 182 GLN A C 1
ATOM 1398 O O . GLN A 1 182 ? 0.552 -4.157 -13.050 1.00 86.31 182 GLN A O 1
ATOM 1403 N N . GLN A 1 183 ? 0.887 -6.090 -11.959 1.00 87.31 183 GLN A N 1
ATOM 1404 C CA . GLN A 1 183 ? 0.296 -5.624 -10.695 1.00 87.31 183 GLN A CA 1
ATOM 1405 C C . GLN A 1 183 ? 1.108 -4.479 -10.071 1.00 87.31 183 GLN A C 1
ATOM 1407 O O . GLN A 1 183 ? 0.541 -3.553 -9.494 1.00 87.31 183 GLN A O 1
ATOM 1412 N N . ASN A 1 184 ? 2.434 -4.538 -10.202 1.00 90.50 184 ASN A N 1
ATOM 1413 C CA . ASN A 1 184 ? 3.326 -3.422 -9.932 1.00 90.50 184 ASN A CA 1
ATOM 1414 C C . ASN A 1 184 ? 3.630 -2.721 -11.257 1.00 90.50 184 ASN A C 1
ATOM 1416 O O . ASN A 1 184 ? 4.333 -3.268 -12.104 1.00 90.50 184 ASN A O 1
ATOM 1420 N N . PHE A 1 185 ? 3.121 -1.504 -11.435 1.00 90.00 185 PHE A N 1
ATOM 1421 C CA . PHE A 1 185 ? 3.267 -0.784 -12.701 1.00 90.00 185 PHE A CA 1
ATOM 1422 C C . PHE A 1 185 ? 4.733 -0.523 -13.074 1.00 90.00 185 PHE A C 1
ATOM 1424 O O . PHE A 1 185 ? 5.043 -0.437 -14.258 1.00 90.00 185 PHE A O 1
ATOM 1431 N N . LEU A 1 186 ? 5.646 -0.426 -12.095 1.00 91.12 186 LEU A N 1
ATOM 1432 C CA . LEU A 1 186 ? 7.063 -0.202 -12.380 1.00 91.12 186 LEU A CA 1
ATOM 1433 C C . LEU A 1 186 ? 7.676 -1.368 -13.155 1.00 91.12 186 LEU A C 1
ATOM 1435 O O . LEU A 1 186 ? 8.573 -1.126 -13.955 1.00 91.12 186 LEU A O 1
ATOM 1439 N N . ASP A 1 187 ? 7.175 -2.596 -12.988 1.00 89.31 187 ASP A N 1
ATOM 1440 C CA . ASP A 1 187 ? 7.708 -3.796 -13.648 1.00 89.31 187 ASP A CA 1
ATOM 1441 C C . ASP A 1 187 ? 7.565 -3.759 -15.176 1.00 89.31 187 ASP A C 1
ATOM 1443 O O . ASP A 1 187 ? 8.301 -4.454 -15.871 1.00 89.31 187 ASP A O 1
ATOM 1447 N N . ALA A 1 188 ? 6.696 -2.897 -15.709 1.00 87.81 188 ALA A N 1
ATOM 1448 C CA . ALA A 1 188 ? 6.599 -2.662 -17.146 1.00 87.81 188 ALA A CA 1
ATOM 1449 C C . ALA A 1 188 ? 7.731 -1.786 -17.711 1.00 87.81 188 ALA A C 1
ATOM 1451 O O . ALA A 1 188 ? 7.973 -1.802 -18.915 1.00 87.81 188 ALA A O 1
ATOM 1452 N N . PHE A 1 189 ? 8.445 -1.041 -16.861 1.00 88.81 189 PHE A N 1
ATOM 1453 C CA . PHE A 1 189 ? 9.499 -0.112 -17.271 1.00 88.81 189 PHE A CA 1
ATOM 1454 C C . PHE A 1 189 ? 10.886 -0.698 -16.961 1.00 88.81 189 PHE A C 1
ATOM 1456 O O . PHE A 1 189 ? 11.181 -0.954 -15.790 1.00 88.81 189 PHE A O 1
ATOM 1463 N N . PRO A 1 190 ? 11.772 -0.905 -17.951 1.00 83.19 190 PRO A N 1
ATOM 1464 C CA . PRO A 1 190 ? 13.066 -1.554 -17.738 1.00 83.19 190 PRO A CA 1
ATOM 1465 C C . PRO A 1 190 ? 14.064 -0.644 -16.999 1.00 83.19 190 PRO A C 1
ATOM 1467 O O . PRO A 1 190 ? 14.442 0.409 -17.499 1.00 83.19 190 PRO A O 1
ATOM 1470 N N . ALA A 1 191 ? 14.565 -1.074 -15.836 1.00 77.19 191 ALA A N 1
ATOM 1471 C CA . ALA A 1 191 ? 15.466 -0.255 -15.009 1.00 77.19 191 ALA A CA 1
ATOM 1472 C C . ALA A 1 191 ? 16.912 -0.156 -15.534 1.00 77.19 191 ALA A C 1
ATOM 1474 O O . ALA A 1 191 ? 17.586 0.833 -15.274 1.00 77.19 191 ALA A O 1
ATOM 1475 N N . ASN A 1 192 ? 17.402 -1.152 -16.280 1.00 75.19 192 ASN A N 1
ATOM 1476 C CA . ASN A 1 192 ? 18.821 -1.225 -16.664 1.00 75.19 192 ASN A CA 1
ATOM 1477 C C . ASN A 1 192 ? 19.244 -0.143 -17.671 1.00 75.19 192 ASN A C 1
ATOM 1479 O O . ASN A 1 192 ? 20.431 0.150 -17.796 1.00 75.19 192 ASN A O 1
ATOM 1483 N N . ARG A 1 193 ? 18.292 0.426 -18.419 1.00 73.81 193 ARG A N 1
ATOM 1484 C CA . ARG A 1 193 ? 18.552 1.459 -19.437 1.00 73.81 193 ARG A CA 1
ATOM 1485 C C . ARG A 1 193 ? 17.908 2.801 -19.109 1.00 73.81 193 ARG A C 1
ATOM 1487 O O . ARG A 1 193 ? 18.357 3.817 -19.626 1.00 73.81 193 ARG A O 1
ATOM 1494 N N . ASP A 1 194 ? 16.881 2.803 -18.266 1.00 85.25 194 ASP A N 1
ATOM 1495 C CA . ASP A 1 194 ? 16.129 3.999 -17.918 1.00 85.25 194 ASP A CA 1
ATOM 1496 C C . ASP A 1 194 ? 16.426 4.423 -16.473 1.00 85.25 194 ASP A C 1
ATOM 1498 O O . ASP A 1 194 ? 15.922 3.853 -15.499 1.00 85.25 194 ASP A O 1
ATOM 1502 N N . VAL A 1 195 ? 17.250 5.466 -16.350 1.00 90.56 195 VAL A N 1
ATOM 1503 C CA . VAL A 1 195 ? 17.616 6.078 -15.065 1.00 90.56 195 VAL A CA 1
ATOM 1504 C C . VAL A 1 195 ? 16.380 6.602 -14.329 1.00 90.56 195 VAL A C 1
ATOM 1506 O O . VAL A 1 195 ? 16.338 6.560 -13.098 1.00 90.56 195 VAL A O 1
ATOM 1509 N N . PHE A 1 196 ? 15.350 7.048 -15.051 1.00 92.25 196 PHE A N 1
ATOM 1510 C CA . PHE A 1 196 ? 14.117 7.552 -14.455 1.00 92.25 196 PHE A CA 1
ATOM 1511 C C . PHE A 1 196 ? 13.303 6.408 -13.834 1.00 92.25 196 PHE A C 1
ATOM 1513 O O . PHE A 1 196 ? 12.878 6.510 -12.680 1.00 92.25 196 PHE A O 1
ATOM 1520 N N . ALA 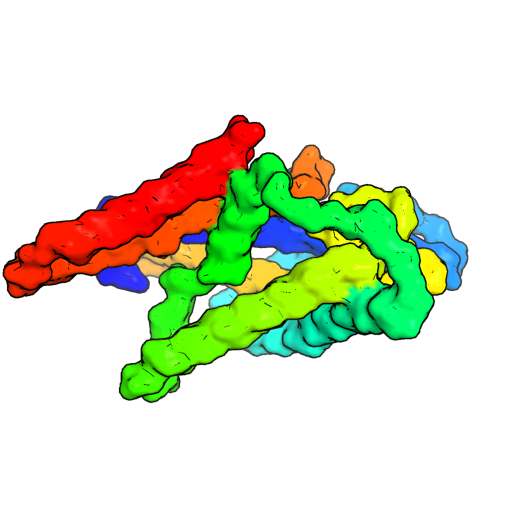A 1 197 ? 13.190 5.271 -14.530 1.00 92.44 197 ALA A N 1
ATOM 1521 C CA . ALA A 1 197 ? 12.543 4.064 -14.007 1.00 92.44 197 ALA A CA 1
ATOM 1522 C C . ALA A 1 197 ? 13.320 3.421 -12.841 1.00 92.44 197 ALA A C 1
ATOM 1524 O O . ALA A 1 197 ? 12.712 2.870 -11.914 1.00 92.44 197 ALA A O 1
ATOM 1525 N N . PHE A 1 198 ? 14.655 3.498 -12.853 1.00 94.75 198 PHE A N 1
ATOM 1526 C CA . PHE A 1 198 ? 15.496 3.130 -11.710 1.00 94.75 198 PHE A CA 1
ATOM 1527 C C . PHE A 1 198 ? 15.235 4.048 -10.504 1.00 94.75 198 PHE A C 1
ATOM 1529 O O . PHE A 1 198 ? 14.963 3.563 -9.402 1.00 94.75 198 PHE A O 1
ATOM 1536 N N . ALA A 1 199 ? 15.244 5.370 -10.709 1.00 95.62 199 ALA A N 1
ATOM 1537 C CA . ALA A 1 199 ? 14.985 6.349 -9.655 1.00 95.62 199 ALA A CA 1
ATOM 1538 C C . ALA A 1 199 ? 13.576 6.199 -9.058 1.00 95.62 199 ALA A C 1
ATOM 1540 O O . ALA A 1 199 ? 13.404 6.349 -7.847 1.00 95.62 199 ALA A O 1
ATOM 1541 N N . ALA A 1 200 ? 12.580 5.832 -9.871 1.00 96.00 200 ALA A N 1
ATOM 1542 C CA . ALA A 1 200 ? 11.217 5.573 -9.406 1.00 96.00 200 ALA A CA 1
ATOM 1543 C C . ALA A 1 200 ? 11.143 4.334 -8.508 1.00 96.00 200 ALA A C 1
ATOM 1545 O O . ALA A 1 200 ? 10.490 4.371 -7.467 1.00 96.00 200 ALA A O 1
ATOM 1546 N N . ARG A 1 201 ? 11.877 3.264 -8.840 1.00 95.62 201 ARG A N 1
ATOM 1547 C CA . ARG A 1 201 ? 11.994 2.073 -7.981 1.00 95.62 201 ARG A CA 1
ATOM 1548 C C . ARG A 1 201 ? 12.712 2.362 -6.675 1.00 95.62 201 ARG A C 1
ATOM 1550 O O . ARG A 1 201 ? 12.249 1.913 -5.630 1.00 95.62 201 ARG A O 1
ATOM 1557 N N . MET A 1 202 ? 13.806 3.122 -6.719 1.00 97.06 202 MET A N 1
ATOM 1558 C CA . MET A 1 202 ? 14.515 3.539 -5.508 1.00 97.06 202 MET A CA 1
ATOM 1559 C C . MET A 1 202 ? 13.640 4.436 -4.632 1.00 97.06 202 MET A C 1
ATOM 1561 O O . MET A 1 202 ? 13.582 4.239 -3.420 1.00 97.06 202 MET A O 1
ATOM 1565 N N . SER A 1 203 ? 12.894 5.359 -5.240 1.00 97.50 203 SER A N 1
ATOM 1566 C CA . SER A 1 203 ? 11.923 6.200 -4.538 1.00 97.50 203 SER A CA 1
ATOM 1567 C C . SER A 1 203 ? 10.823 5.355 -3.896 1.00 97.50 203 SER A C 1
ATOM 1569 O O . SER A 1 203 ? 10.578 5.474 -2.696 1.00 97.50 203 SER A O 1
ATOM 1571 N N . LEU A 1 204 ? 10.206 4.435 -4.642 1.00 97.00 204 LEU A N 1
ATOM 1572 C CA . LEU A 1 204 ? 9.187 3.550 -4.087 1.00 97.00 204 LEU A CA 1
ATOM 1573 C C . LEU A 1 204 ? 9.757 2.679 -2.955 1.00 97.00 204 LEU A C 1
ATOM 1575 O O . LEU A 1 204 ? 9.132 2.576 -1.905 1.00 97.00 204 LEU A O 1
ATOM 1579 N N . LEU A 1 205 ? 10.959 2.114 -3.114 1.00 97.81 205 LEU A N 1
ATOM 1580 C CA . LEU A 1 205 ? 11.634 1.334 -2.072 1.00 97.81 205 LEU A CA 1
ATOM 1581 C C . LEU A 1 205 ? 11.823 2.148 -0.786 1.00 97.81 205 LEU A C 1
ATOM 1583 O O . LEU A 1 205 ? 11.462 1.676 0.292 1.00 97.81 205 LEU A O 1
ATOM 1587 N N . LEU A 1 206 ? 12.347 3.372 -0.895 1.00 97.56 206 LEU A N 1
ATOM 1588 C CA . LEU A 1 206 ? 12.563 4.257 0.250 1.00 97.56 206 LEU A CA 1
ATOM 1589 C C . LEU A 1 206 ? 11.236 4.657 0.901 1.00 97.56 206 LEU A C 1
ATOM 1591 O O . LEU A 1 206 ? 11.097 4.539 2.117 1.00 97.56 206 LEU A O 1
ATOM 1595 N N . GLN A 1 207 ? 10.229 5.039 0.111 1.00 97.56 207 GLN A N 1
ATOM 1596 C CA . GLN A 1 207 ? 8.890 5.350 0.618 1.00 97.56 207 GLN A CA 1
ATOM 1597 C C . GLN A 1 207 ? 8.311 4.176 1.417 1.00 97.56 207 GLN A C 1
ATOM 1599 O O . GLN A 1 207 ? 7.903 4.344 2.568 1.00 97.56 207 GLN A O 1
ATOM 1604 N N . LEU A 1 208 ? 8.315 2.969 0.846 1.00 97.25 208 LEU A N 1
ATOM 1605 C CA . LEU A 1 208 ? 7.802 1.773 1.516 1.00 97.25 208 LEU A CA 1
ATOM 1606 C C . LEU A 1 208 ? 8.595 1.461 2.796 1.00 97.25 208 LEU A C 1
ATOM 1608 O O . LEU A 1 208 ? 7.983 1.169 3.827 1.00 97.25 208 LEU A O 1
ATOM 1612 N N . ALA A 1 209 ? 9.924 1.602 2.766 1.00 97.31 209 ALA A N 1
ATOM 1613 C CA . ALA A 1 209 ? 10.790 1.388 3.924 1.00 97.31 209 ALA A CA 1
ATOM 1614 C C . ALA A 1 209 ? 10.484 2.353 5.083 1.00 97.31 209 ALA A C 1
ATOM 1616 O O . ALA A 1 209 ? 10.556 1.953 6.246 1.00 97.31 209 ALA A O 1
ATOM 1617 N N . THR A 1 210 ? 10.091 3.599 4.792 1.00 96.62 210 THR A N 1
ATOM 1618 C CA . THR A 1 210 ? 9.693 4.557 5.839 1.00 96.62 210 THR A CA 1
ATOM 1619 C C . THR A 1 210 ? 8.326 4.273 6.461 1.00 96.62 210 THR A C 1
ATOM 1621 O O . THR A 1 210 ? 8.098 4.598 7.626 1.00 96.62 210 THR A O 1
ATOM 1624 N N . VAL A 1 211 ? 7.402 3.663 5.715 1.00 96.06 211 VAL A N 1
ATOM 1625 C CA . VAL A 1 211 ? 6.050 3.331 6.197 1.00 96.06 211 VAL A CA 1
ATOM 1626 C C . VAL A 1 211 ? 6.043 2.002 6.954 1.00 96.06 211 VAL A C 1
ATOM 1628 O O . VAL A 1 211 ? 5.331 1.854 7.944 1.00 96.06 211 VAL A O 1
ATOM 1631 N N . TYR A 1 212 ? 6.833 1.025 6.511 1.00 96.62 212 TYR A N 1
ATOM 1632 C CA . TYR A 1 212 ? 6.760 -0.356 6.987 1.00 96.62 212 TYR A CA 1
ATOM 1633 C C . TYR A 1 212 ? 6.865 -0.522 8.524 1.00 96.62 212 TYR A C 1
ATOM 1635 O O . TYR A 1 212 ? 6.024 -1.220 9.100 1.00 96.62 212 TYR A O 1
ATOM 1643 N N . PRO A 1 213 ? 7.778 0.167 9.244 1.00 96.19 213 PRO A N 1
ATOM 1644 C CA . PRO A 1 213 ? 7.834 0.108 10.709 1.00 96.19 213 PRO A CA 1
ATOM 1645 C C . PRO A 1 213 ? 6.568 0.619 11.412 1.00 96.19 213 PRO A C 1
ATOM 1647 O O . PRO A 1 213 ? 6.245 0.168 12.514 1.00 96.19 213 PRO A O 1
ATOM 1650 N N . LEU A 1 214 ? 5.829 1.544 10.788 1.00 92.94 214 LEU A N 1
ATOM 1651 C CA . LEU A 1 214 ? 4.610 2.113 11.360 1.00 92.94 214 LEU A CA 1
ATOM 1652 C C . LEU A 1 214 ? 3.530 1.040 11.523 1.00 92.94 214 LEU A C 1
ATOM 1654 O O . LEU A 1 214 ? 2.880 0.980 12.569 1.00 92.94 214 LEU A O 1
ATOM 1658 N N . PHE A 1 215 ? 3.385 0.144 10.542 1.00 93.81 215 PHE A N 1
ATOM 1659 C CA . PHE A 1 215 ? 2.426 -0.955 10.632 1.00 93.81 215 PHE A CA 1
ATOM 1660 C C . PHE A 1 215 ? 2.719 -1.880 11.814 1.00 93.81 215 PHE A C 1
ATOM 1662 O O . PHE A 1 215 ? 1.792 -2.264 12.525 1.00 93.81 215 PHE A O 1
ATOM 1669 N N . PHE A 1 216 ? 3.992 -2.178 12.087 1.00 95.44 216 PHE A N 1
ATOM 1670 C CA . PHE A 1 216 ? 4.389 -3.024 13.216 1.00 95.44 216 PHE A CA 1
ATOM 1671 C C . PHE A 1 216 ? 3.963 -2.401 14.544 1.00 95.44 216 PHE A C 1
ATOM 1673 O O . PHE A 1 216 ? 3.399 -3.084 15.398 1.00 95.44 216 PHE A O 1
ATOM 1680 N N . VAL A 1 217 ? 4.143 -1.088 14.706 1.00 92.50 217 VAL A N 1
ATOM 1681 C CA . VAL A 1 217 ? 3.687 -0.382 15.910 1.00 92.50 217 VAL A CA 1
ATOM 1682 C C . VAL A 1 217 ? 2.165 -0.383 16.037 1.00 92.50 217 VAL A C 1
ATOM 1684 O O . VAL A 1 217 ? 1.647 -0.587 17.140 1.00 92.50 217 VAL A O 1
ATOM 1687 N N . ILE A 1 218 ? 1.427 -0.214 14.938 1.00 91.88 218 ILE A N 1
ATOM 1688 C CA . ILE A 1 218 ? -0.041 -0.263 14.970 1.00 91.88 218 ILE A CA 1
ATOM 1689 C C . ILE A 1 218 ? -0.525 -1.683 15.312 1.00 91.88 218 ILE A C 1
ATOM 1691 O O . ILE A 1 218 ? -1.346 -1.841 16.215 1.00 91.88 218 ILE A O 1
ATOM 1695 N N . ILE A 1 219 ? 0.024 -2.726 14.682 1.00 94.25 219 ILE A N 1
ATOM 1696 C CA . ILE A 1 219 ? -0.313 -4.127 14.991 1.00 94.25 219 ILE A CA 1
ATOM 1697 C C . ILE A 1 219 ? 0.014 -4.438 16.454 1.00 94.25 219 ILE A C 1
ATOM 1699 O O . ILE A 1 219 ? -0.837 -4.941 17.185 1.00 94.25 219 ILE A O 1
ATOM 1703 N N . ARG A 1 220 ? 1.213 -4.073 16.918 1.00 93.81 220 ARG A N 1
ATOM 1704 C CA . ARG A 1 220 ? 1.662 -4.256 18.305 1.00 93.81 220 ARG A CA 1
ATOM 1705 C C . ARG A 1 220 ? 0.703 -3.629 19.309 1.00 93.81 220 ARG A C 1
ATOM 1707 O O . ARG A 1 220 ? 0.305 -4.280 20.273 1.00 93.81 220 ARG A O 1
ATOM 1714 N N . THR A 1 221 ? 0.336 -2.365 19.095 1.00 90.88 221 THR A N 1
ATOM 1715 C CA . THR A 1 221 ? -0.574 -1.646 20.001 1.00 90.88 221 THR A CA 1
ATOM 1716 C C . THR A 1 221 ? -1.972 -2.263 20.017 1.00 90.88 221 THR A C 1
ATOM 1718 O O . THR A 1 221 ? -2.579 -2.333 21.084 1.00 90.88 221 THR A O 1
ATOM 1721 N N . GLN A 1 222 ? -2.458 -2.772 18.881 1.00 92.00 222 GLN A N 1
ATOM 1722 C CA . GLN A 1 222 ? -3.744 -3.469 18.785 1.00 92.00 222 GLN A CA 1
ATOM 1723 C C . GLN A 1 222 ? -3.720 -4.848 19.458 1.00 92.00 222 GLN A C 1
ATOM 1725 O O . GLN A 1 222 ? -4.583 -5.138 20.287 1.00 92.00 222 GLN A O 1
ATOM 1730 N N . VAL A 1 223 ? -2.710 -5.673 19.167 1.00 93.50 223 VAL A N 1
ATOM 1731 C CA . VAL A 1 223 ? -2.561 -7.025 19.728 1.00 93.50 223 VAL A CA 1
ATOM 1732 C C . VAL A 1 223 ? -2.353 -6.967 21.239 1.00 93.50 223 VAL A C 1
ATOM 1734 O O . VAL A 1 223 ? -3.087 -7.612 21.986 1.00 93.50 223 VAL A O 1
ATOM 1737 N N . PHE A 1 224 ? -1.401 -6.167 21.725 1.00 94.12 224 PHE A N 1
ATOM 1738 C CA . PHE A 1 224 ? -1.155 -6.084 23.166 1.00 94.12 224 PHE A CA 1
ATOM 1739 C C . PHE A 1 224 ? -2.237 -5.306 23.912 1.00 94.12 224 PHE A C 1
ATOM 1741 O O . PHE A 1 224 ? -2.568 -5.669 25.041 1.00 94.12 224 PHE A O 1
ATOM 1748 N N . GLY A 1 225 ? -2.860 -4.315 23.271 1.00 89.94 225 GLY A N 1
ATOM 1749 C CA . GLY A 1 225 ? -4.046 -3.658 23.815 1.00 89.94 225 GLY A CA 1
ATOM 1750 C C . GLY A 1 225 ? -5.206 -4.635 24.027 1.00 89.94 225 GLY A C 1
ATOM 1751 O O . GLY A 1 225 ? -5.897 -4.540 25.037 1.00 89.94 225 GLY A O 1
ATOM 1752 N N . LEU A 1 226 ? -5.393 -5.605 23.126 1.00 88.94 226 LEU A N 1
ATOM 1753 C CA . LEU A 1 226 ? -6.425 -6.634 23.266 1.00 88.94 226 LEU A CA 1
ATOM 1754 C C . LEU A 1 226 ? -6.054 -7.690 24.321 1.00 88.94 226 LEU A C 1
ATOM 1756 O O . LEU A 1 226 ? -6.857 -7.967 25.209 1.00 88.94 226 LEU A O 1
ATOM 1760 N N . VAL A 1 227 ? -4.843 -8.253 24.240 1.00 91.06 227 VAL A N 1
ATOM 1761 C CA . VAL A 1 227 ? -4.416 -9.412 25.049 1.00 91.06 227 VAL A CA 1
ATOM 1762 C C . VAL A 1 227 ? -3.984 -9.021 26.465 1.00 91.06 227 VAL A C 1
ATOM 1764 O O . VAL A 1 227 ? -4.359 -9.687 27.424 1.00 91.06 227 VAL A O 1
ATOM 1767 N N . PHE A 1 228 ? -3.205 -7.948 26.609 1.00 89.06 228 PHE A N 1
ATOM 1768 C CA . PHE A 1 228 ? -2.579 -7.558 27.880 1.00 89.06 228 PHE A CA 1
ATOM 1769 C C . PHE A 1 228 ? -3.180 -6.290 28.495 1.00 89.06 228 PHE A C 1
ATOM 1771 O O . PHE A 1 228 ? -2.746 -5.891 29.572 1.00 89.06 228 PHE A O 1
ATOM 1778 N N . GLN A 1 229 ? -4.129 -5.627 27.816 1.00 87.19 229 GLN A N 1
ATOM 1779 C CA . GLN A 1 229 ? -4.657 -4.307 28.209 1.00 87.19 229 GLN A CA 1
ATOM 1780 C C . GLN A 1 229 ? -3.547 -3.257 28.438 1.00 87.19 229 GLN A C 1
ATOM 1782 O O . GLN A 1 229 ? -3.736 -2.263 29.134 1.00 87.19 229 GLN A O 1
ATOM 1787 N N . ASN A 1 230 ? -2.379 -3.473 27.826 1.00 87.00 230 ASN A N 1
ATOM 1788 C CA . ASN A 1 230 ? -1.196 -2.628 27.904 1.00 87.00 230 ASN A CA 1
ATOM 1789 C C . ASN A 1 230 ? -0.538 -2.608 26.519 1.00 87.00 230 ASN A C 1
ATOM 1791 O O . ASN A 1 230 ? -0.323 -3.654 25.916 1.00 87.00 230 ASN A O 1
ATOM 1795 N N . THR A 1 231 ? -0.206 -1.426 26.006 1.00 81.94 231 THR A N 1
ATOM 1796 C CA . THR A 1 231 ? 0.386 -1.250 24.670 1.00 81.94 231 THR A CA 1
ATOM 1797 C C . THR A 1 231 ? 1.863 -1.644 24.597 1.00 81.94 231 THR A C 1
ATOM 1799 O O . THR A 1 231 ? 2.380 -1.869 23.499 1.00 81.94 231 THR A O 1
ATOM 1802 N N . TRP A 1 232 ? 2.545 -1.749 25.742 1.00 85.81 232 TRP A N 1
ATOM 1803 C CA . TRP A 1 232 ? 3.941 -2.171 25.837 1.00 85.81 232 TRP A CA 1
ATOM 1804 C C . TRP A 1 232 ? 4.154 -3.069 27.068 1.00 85.81 232 TRP A C 1
ATOM 1806 O O . TRP A 1 232 ? 4.550 -2.584 28.129 1.00 85.81 232 TRP A O 1
ATOM 1816 N N . PRO A 1 233 ? 3.894 -4.384 26.955 1.00 84.56 233 PRO A N 1
ATOM 1817 C CA . PRO A 1 233 ? 4.001 -5.293 28.092 1.00 84.56 233 PRO A CA 1
ATOM 1818 C C . PRO A 1 233 ? 5.458 -5.571 28.496 1.00 84.56 233 PRO A C 1
ATOM 1820 O O . PRO A 1 233 ? 5.778 -5.575 29.677 1.00 84.56 233 PRO A O 1
ATOM 1823 N N . SER A 1 234 ? 6.356 -5.807 27.531 1.00 91.56 234 SER A N 1
ATOM 1824 C CA . SER A 1 234 ? 7.790 -6.058 27.768 1.00 91.56 234 SER A CA 1
ATOM 1825 C C . SER A 1 234 ? 8.561 -6.028 26.446 1.00 91.56 234 SER A C 1
ATOM 1827 O O . SER A 1 234 ? 7.998 -6.449 25.435 1.00 91.56 234 SER A O 1
ATOM 1829 N N . ALA A 1 235 ? 9.842 -5.647 26.453 1.00 91.62 235 ALA A N 1
ATOM 1830 C CA . ALA A 1 235 ? 10.668 -5.602 25.239 1.00 91.62 235 ALA A CA 1
ATOM 1831 C C . ALA A 1 235 ? 10.759 -6.964 24.520 1.00 91.62 235 ALA A C 1
ATOM 1833 O O . ALA A 1 235 ? 10.569 -7.028 23.311 1.00 91.62 235 ALA A O 1
ATOM 1834 N N . TRP A 1 236 ? 10.942 -8.064 25.258 1.00 94.12 236 TRP A N 1
ATOM 1835 C CA . TRP A 1 236 ? 11.017 -9.411 24.677 1.00 94.12 236 TRP A CA 1
ATOM 1836 C C . TRP A 1 236 ? 9.744 -9.814 23.920 1.00 94.12 236 TRP A C 1
ATOM 1838 O O . TRP A 1 236 ? 9.816 -10.258 22.779 1.00 94.12 236 TRP A O 1
ATOM 1848 N N . ARG A 1 237 ? 8.557 -9.590 24.507 1.00 94.12 237 ARG A N 1
ATOM 1849 C CA . ARG A 1 237 ? 7.274 -9.864 23.829 1.00 94.12 237 ARG A CA 1
ATOM 1850 C C . ARG A 1 237 ? 7.116 -9.041 22.549 1.00 94.12 237 ARG A C 1
ATOM 1852 O O . ARG A 1 237 ? 6.581 -9.556 21.574 1.00 94.12 237 ARG A O 1
ATOM 1859 N N . VAL A 1 238 ? 7.577 -7.787 22.550 1.00 94.50 238 VAL A N 1
ATOM 1860 C CA . VAL A 1 238 ? 7.556 -6.916 21.360 1.00 94.50 238 VAL A CA 1
ATOM 1861 C C . VAL A 1 238 ? 8.443 -7.496 20.263 1.00 94.50 238 VAL A C 1
ATOM 1863 O O . VAL A 1 238 ? 7.973 -7.666 19.142 1.00 94.50 238 VAL A O 1
ATOM 1866 N N . VAL A 1 239 ? 9.685 -7.853 20.601 1.00 96.12 239 VAL A N 1
ATOM 1867 C CA . VAL A 1 239 ? 10.641 -8.451 19.660 1.00 96.12 239 VAL A CA 1
ATOM 1868 C C . VAL A 1 239 ? 10.094 -9.755 19.085 1.00 96.12 239 VAL A C 1
ATOM 1870 O O . VAL A 1 239 ? 10.141 -9.936 17.874 1.00 96.12 239 VAL A O 1
ATOM 1873 N N . LEU A 1 240 ? 9.511 -10.627 19.914 1.00 97.00 240 LEU A N 1
ATOM 1874 C CA . LEU A 1 240 ? 8.897 -11.876 19.456 1.00 97.00 240 LEU A CA 1
ATOM 1875 C C . LEU A 1 240 ? 7.721 -11.647 18.500 1.00 97.00 240 LEU A C 1
ATOM 1877 O O . LEU A 1 240 ? 7.641 -12.303 17.463 1.00 97.00 240 LEU A O 1
ATOM 1881 N N . LEU A 1 241 ? 6.818 -10.714 18.822 1.00 96.75 241 LEU A N 1
ATOM 1882 C CA . LEU A 1 241 ? 5.694 -10.382 17.944 1.00 96.75 241 LEU A CA 1
ATOM 1883 C C . LEU A 1 241 ? 6.198 -9.838 16.603 1.00 96.75 241 LEU A C 1
ATOM 1885 O O . LEU A 1 241 ? 5.778 -10.311 15.550 1.00 96.75 241 LEU A O 1
ATOM 1889 N N . ASN A 1 242 ? 7.121 -8.878 16.642 1.00 97.06 242 ASN A N 1
ATOM 1890 C CA . ASN A 1 242 ? 7.705 -8.281 15.447 1.00 97.06 242 ASN A CA 1
ATOM 1891 C C . ASN A 1 242 ? 8.466 -9.320 14.613 1.00 97.06 242 ASN A C 1
ATOM 1893 O O . ASN A 1 242 ? 8.366 -9.309 13.390 1.00 97.06 242 ASN A O 1
ATOM 1897 N N . LEU A 1 243 ? 9.182 -10.247 15.250 1.00 97.81 243 LEU A N 1
ATOM 1898 C CA . LEU A 1 243 ? 9.856 -11.343 14.558 1.00 97.81 243 LEU A CA 1
ATOM 1899 C C . LEU A 1 243 ? 8.843 -12.239 13.838 1.00 97.81 243 LEU A C 1
ATOM 1901 O O . LEU A 1 243 ? 9.050 -12.561 12.674 1.00 97.81 243 LEU A O 1
ATOM 1905 N N . GLY A 1 244 ? 7.726 -12.580 14.487 1.00 98.00 244 GLY A N 1
ATOM 1906 C CA . GLY A 1 244 ? 6.649 -13.356 13.869 1.00 98.00 244 GLY A CA 1
ATOM 1907 C C . GLY A 1 244 ? 5.997 -12.643 12.679 1.00 98.00 244 GLY A C 1
ATOM 1908 O O . GLY A 1 244 ? 5.790 -13.258 11.631 1.00 98.00 244 GLY A O 1
ATOM 1909 N N . ILE A 1 245 ? 5.725 -11.337 12.802 1.00 98.12 245 ILE A N 1
ATOM 1910 C CA . ILE A 1 245 ? 5.189 -10.522 11.699 1.00 98.12 245 ILE A CA 1
ATOM 1911 C C . ILE A 1 245 ? 6.191 -10.488 10.538 1.00 98.12 245 ILE A C 1
ATOM 1913 O O . ILE A 1 245 ? 5.816 -10.800 9.412 1.00 98.12 245 ILE A O 1
ATOM 1917 N N . MET A 1 246 ? 7.462 -10.165 10.804 1.00 98.12 246 MET A N 1
ATOM 1918 C CA . MET A 1 246 ? 8.502 -10.094 9.771 1.00 98.12 246 MET A CA 1
ATOM 1919 C C . MET A 1 246 ? 8.721 -11.453 9.099 1.00 98.12 246 MET A C 1
ATOM 1921 O O . MET A 1 246 ? 8.788 -11.521 7.881 1.00 98.12 246 MET A O 1
ATOM 1925 N N . ALA A 1 247 ? 8.775 -12.547 9.860 1.00 98.06 247 ALA A N 1
ATOM 1926 C CA . ALA A 1 247 ? 8.914 -13.888 9.296 1.00 98.06 247 ALA A CA 1
ATOM 1927 C C . ALA A 1 247 ? 7.741 -14.236 8.367 1.00 98.06 247 ALA A C 1
ATOM 1929 O O . ALA A 1 247 ? 7.952 -14.784 7.286 1.00 98.06 247 ALA A O 1
ATOM 1930 N N . THR A 1 248 ? 6.516 -13.863 8.754 1.00 97.88 248 THR A N 1
ATOM 1931 C CA . THR A 1 248 ? 5.319 -14.066 7.926 1.00 97.88 248 THR A CA 1
ATOM 1932 C C . THR A 1 248 ? 5.406 -13.261 6.630 1.00 97.88 248 THR A C 1
ATOM 1934 O O . THR A 1 248 ? 5.193 -13.810 5.551 1.00 97.88 248 THR A O 1
ATOM 1937 N N . THR A 1 249 ? 5.765 -11.978 6.701 1.00 97.94 249 THR A N 1
ATOM 1938 C CA . THR A 1 249 ? 5.858 -11.128 5.505 1.00 97.94 249 THR A CA 1
ATOM 1939 C C . THR A 1 249 ? 6.995 -11.564 4.580 1.00 97.94 249 THR A C 1
ATOM 1941 O O . THR A 1 249 ? 6.788 -11.613 3.368 1.00 97.94 249 THR A O 1
ATOM 1944 N N . THR A 1 250 ? 8.143 -11.980 5.126 1.00 98.00 250 THR A N 1
ATOM 1945 C CA . THR A 1 250 ? 9.250 -12.569 4.355 1.00 98.00 250 THR A CA 1
ATOM 1946 C C . THR A 1 250 ? 8.825 -13.868 3.672 1.00 98.00 250 THR A C 1
ATOM 1948 O O . THR A 1 250 ? 9.132 -14.064 2.498 1.00 98.00 250 THR A O 1
ATOM 1951 N N . ALA A 1 251 ? 8.093 -14.752 4.361 1.00 97.88 251 ALA A N 1
ATOM 1952 C CA . ALA A 1 251 ? 7.626 -16.009 3.778 1.00 97.88 251 ALA A CA 1
ATOM 1953 C C . ALA A 1 251 ? 6.717 -15.765 2.564 1.00 97.88 251 ALA A C 1
ATOM 1955 O O . ALA A 1 251 ? 6.941 -16.349 1.506 1.00 97.88 251 ALA A O 1
ATOM 1956 N N . PHE A 1 252 ? 5.752 -14.848 2.670 1.00 97.62 252 PHE A N 1
ATOM 1957 C CA . PHE A 1 252 ? 4.931 -14.453 1.521 1.00 97.62 252 PHE A CA 1
ATOM 1958 C C . PHE A 1 252 ? 5.766 -13.804 0.413 1.00 97.62 252 PHE A C 1
ATOM 1960 O O . PHE A 1 252 ? 5.588 -14.134 -0.757 1.00 97.62 252 PHE A O 1
ATOM 1967 N N . ALA A 1 253 ? 6.720 -12.936 0.760 1.00 96.88 253 ALA A N 1
ATOM 1968 C CA . ALA A 1 253 ? 7.600 -12.316 -0.224 1.00 96.88 253 ALA A 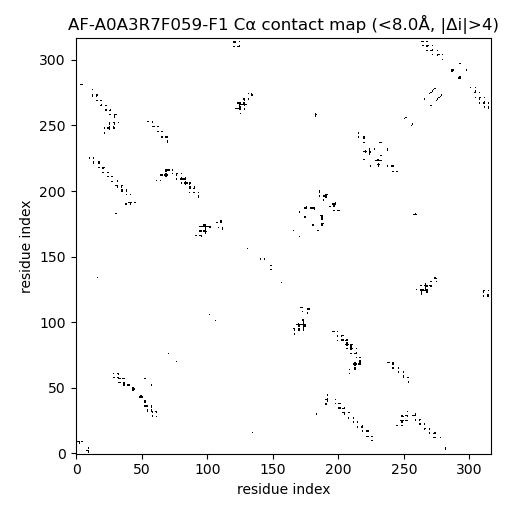CA 1
ATOM 1969 C C . ALA A 1 253 ? 8.436 -13.346 -1.001 1.00 96.88 253 ALA A C 1
ATOM 1971 O O . ALA A 1 253 ? 8.683 -13.152 -2.192 1.00 96.88 253 ALA A O 1
ATOM 1972 N N . VAL A 1 254 ? 8.854 -14.446 -0.373 1.00 96.62 254 VAL A N 1
ATOM 1973 C CA . VAL A 1 254 ? 9.614 -15.520 -1.031 1.00 96.62 254 VAL A CA 1
ATOM 1974 C C . VAL A 1 254 ? 8.701 -16.452 -1.830 1.00 96.62 254 VAL A C 1
ATOM 1976 O O . VAL A 1 254 ? 8.980 -16.682 -3.005 1.00 96.62 254 VAL A O 1
ATOM 1979 N N . TYR A 1 255 ? 7.620 -16.955 -1.227 1.00 96.62 255 TYR A N 1
ATOM 1980 C CA . TYR A 1 255 ? 6.836 -18.069 -1.777 1.00 96.62 255 TYR A CA 1
ATOM 1981 C C . TYR A 1 255 ? 5.568 -17.661 -2.542 1.00 96.62 255 TYR A C 1
ATOM 1983 O O . TYR A 1 255 ? 5.105 -18.432 -3.376 1.00 96.62 255 TYR A O 1
ATOM 1991 N N . TYR A 1 256 ? 4.994 -16.480 -2.287 1.00 95.62 256 TYR A N 1
ATOM 1992 C CA . TYR A 1 256 ? 3.750 -16.027 -2.929 1.00 95.62 256 TYR A CA 1
ATOM 1993 C C . TYR A 1 256 ? 3.751 -14.505 -3.203 1.00 95.62 256 TYR A C 1
ATOM 1995 O O . TYR A 1 256 ? 3.005 -13.747 -2.576 1.00 95.62 256 TYR A O 1
ATOM 2003 N N . PRO A 1 257 ? 4.594 -14.012 -4.133 1.00 92.56 257 PRO A N 1
ATOM 2004 C CA . PRO A 1 257 ? 4.791 -12.581 -4.377 1.00 92.56 257 PRO A CA 1
ATOM 2005 C C . PRO A 1 257 ? 3.709 -11.947 -5.280 1.00 92.56 257 PRO A C 1
ATOM 2007 O O . PRO A 1 257 ? 4.025 -11.164 -6.174 1.00 92.56 257 PRO A O 1
ATOM 2010 N N . HIS A 1 258 ? 2.429 -12.259 -5.056 1.00 93.19 258 HIS A N 1
ATOM 2011 C CA . HIS A 1 258 ? 1.300 -11.708 -5.819 1.00 93.19 258 HIS A CA 1
ATOM 2012 C C . HIS A 1 258 ? 0.606 -10.581 -5.045 1.00 93.19 258 HIS A C 1
ATOM 2014 O O . HIS A 1 258 ? -0.389 -10.787 -4.347 1.00 93.19 258 HIS A O 1
ATOM 2020 N N . VAL A 1 259 ? 1.153 -9.366 -5.147 1.00 93.62 259 VAL A N 1
ATOM 2021 C CA . VAL A 1 259 ? 0.694 -8.200 -4.371 1.00 93.62 259 VAL A CA 1
ATOM 2022 C C . VAL A 1 259 ? -0.783 -7.867 -4.608 1.00 93.62 259 VAL A C 1
ATOM 2024 O O . VAL A 1 259 ? -1.503 -7.575 -3.656 1.00 93.62 259 VAL A O 1
ATOM 2027 N N . GLY A 1 260 ? -1.265 -7.964 -5.847 1.00 92.81 260 GLY A N 1
ATOM 2028 C CA . GLY A 1 260 ? -2.659 -7.693 -6.200 1.00 92.81 260 GLY A CA 1
ATOM 2029 C C . GLY A 1 260 ? -3.632 -8.664 -5.532 1.00 92.81 260 GLY A C 1
ATOM 2030 O O . GLY A 1 260 ? -4.685 -8.238 -5.062 1.00 92.81 260 GLY A O 1
ATOM 2031 N N . ASP A 1 261 ? -3.251 -9.939 -5.404 1.00 94.44 261 ASP A N 1
ATOM 2032 C CA . ASP A 1 261 ? -4.055 -10.947 -4.706 1.00 94.44 261 ASP A CA 1
ATOM 2033 C C . ASP A 1 261 ? -4.126 -10.660 -3.206 1.00 94.44 261 ASP A C 1
ATOM 2035 O O . ASP A 1 261 ? -5.203 -10.643 -2.609 1.00 94.44 261 ASP A O 1
ATOM 2039 N N . ILE A 1 262 ? -2.983 -10.342 -2.600 1.00 96.06 262 ILE A N 1
ATOM 2040 C CA . ILE A 1 262 ? -2.920 -9.971 -1.185 1.00 96.06 262 ILE A CA 1
ATOM 2041 C C . ILE A 1 262 ? -3.804 -8.745 -0.918 1.00 96.06 262 ILE A C 1
ATOM 2043 O O . ILE A 1 262 ? -4.627 -8.771 0.001 1.00 96.06 262 ILE A O 1
ATOM 2047 N N . LEU A 1 263 ? -3.681 -7.690 -1.730 1.00 95.69 263 LEU A N 1
ATOM 2048 C CA . LEU A 1 263 ? -4.440 -6.450 -1.558 1.00 95.69 263 LEU A CA 1
ATOM 2049 C C . LEU A 1 263 ? -5.946 -6.655 -1.779 1.00 95.69 263 LEU A C 1
ATOM 2051 O O . LEU A 1 263 ? -6.733 -6.163 -0.968 1.00 95.69 263 LEU A O 1
ATOM 2055 N N . ARG A 1 264 ? -6.363 -7.398 -2.817 1.00 95.50 264 ARG A N 1
ATOM 2056 C CA . ARG A 1 264 ? -7.792 -7.574 -3.137 1.00 95.50 264 ARG A CA 1
ATOM 2057 C C . ARG A 1 264 ? -8.543 -8.350 -2.057 1.00 95.50 264 ARG A C 1
ATOM 2059 O O . ARG A 1 264 ? -9.604 -7.904 -1.622 1.00 95.50 264 ARG A O 1
ATOM 2066 N N . PHE A 1 265 ? -7.976 -9.453 -1.558 1.00 96.50 265 PHE A N 1
ATOM 2067 C CA . PHE A 1 265 ? -8.615 -10.255 -0.510 1.00 96.50 265 PHE A CA 1
ATOM 2068 C C . PHE A 1 265 ? -8.586 -9.546 0.842 1.00 96.50 265 PHE A C 1
ATOM 2070 O O . PHE A 1 265 ? -9.598 -9.516 1.546 1.00 96.50 265 PHE A O 1
ATOM 2077 N N . THR A 1 266 ? -7.454 -8.926 1.188 1.00 96.69 266 THR A N 1
ATOM 2078 C CA . THR A 1 266 ? -7.324 -8.151 2.429 1.00 96.69 266 THR A CA 1
ATOM 2079 C C . THR A 1 266 ? -8.318 -6.992 2.452 1.00 96.69 266 THR A C 1
ATOM 2081 O O . THR A 1 266 ? -9.021 -6.795 3.446 1.00 96.69 266 THR A O 1
ATOM 2084 N N . GLY A 1 267 ? -8.412 -6.253 1.345 1.00 96.19 267 GLY A N 1
ATOM 2085 C CA . GLY A 1 267 ? -9.324 -5.129 1.185 1.00 96.19 267 GLY A CA 1
ATOM 2086 C C . GLY A 1 267 ? -10.788 -5.535 1.223 1.00 96.19 267 GLY A C 1
ATOM 2087 O O . GLY A 1 267 ? -11.553 -4.951 1.985 1.00 96.19 267 GLY A O 1
ATOM 2088 N N . ALA A 1 268 ? -11.179 -6.564 0.471 1.00 96.75 268 ALA A N 1
ATOM 2089 C CA . ALA A 1 268 ? -12.571 -6.999 0.421 1.00 96.75 268 ALA A CA 1
ATOM 2090 C C . ALA A 1 268 ? -13.051 -7.580 1.765 1.00 96.75 268 ALA A C 1
ATOM 2092 O O . ALA A 1 268 ? -14.089 -7.166 2.284 1.00 96.75 268 ALA A O 1
ATOM 2093 N N . ALA A 1 269 ? -12.280 -8.488 2.375 1.00 96.56 269 ALA A N 1
ATOM 2094 C CA . ALA A 1 269 ? -12.663 -9.112 3.644 1.00 96.56 269 ALA A CA 1
ATOM 2095 C C . ALA A 1 269 ? -12.586 -8.123 4.818 1.00 96.56 269 A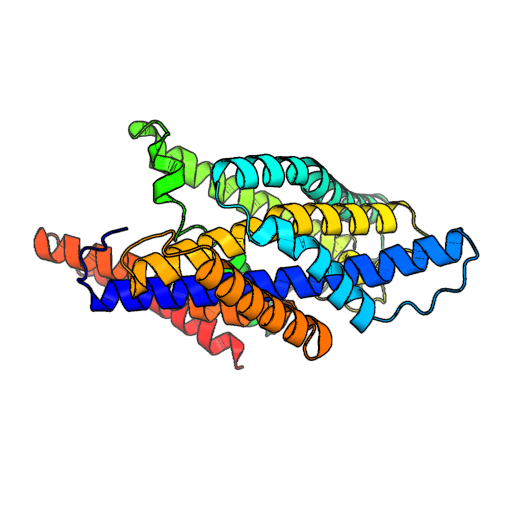LA A C 1
ATOM 2097 O O . ALA A 1 269 ? -13.503 -8.035 5.638 1.00 96.56 269 ALA A O 1
ATOM 2098 N N . GLY A 1 270 ? -11.507 -7.339 4.883 1.00 95.44 270 GLY A N 1
ATOM 2099 C CA . GLY A 1 270 ? -11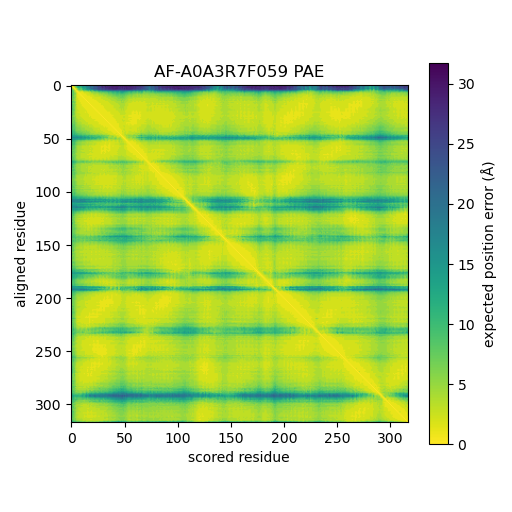.326 -6.318 5.907 1.00 95.44 270 GLY A CA 1
ATOM 2100 C C . GLY A 1 270 ? -12.330 -5.177 5.796 1.00 95.44 270 GLY A C 1
ATOM 2101 O O . GLY A 1 270 ? -12.912 -4.750 6.797 1.00 95.44 270 GLY A O 1
ATOM 2102 N N . GLY A 1 271 ? -12.567 -4.714 4.571 1.00 95.06 271 GLY A N 1
ATOM 2103 C CA . GLY A 1 271 ? -13.516 -3.660 4.252 1.00 95.06 271 GLY A CA 1
ATOM 2104 C C . GLY A 1 271 ? -14.950 -4.042 4.572 1.00 95.06 271 GLY A C 1
ATOM 2105 O O . GLY A 1 271 ? -15.652 -3.240 5.189 1.00 95.06 271 GLY A O 1
ATOM 2106 N N . LEU A 1 272 ? -15.373 -5.276 4.263 1.00 96.50 272 LEU A N 1
ATOM 2107 C CA . LEU A 1 272 ? -16.701 -5.770 4.644 1.00 96.50 272 LEU A CA 1
ATOM 2108 C C . LEU A 1 272 ? -16.974 -5.512 6.128 1.00 96.50 272 LEU A C 1
ATOM 2110 O O . LEU A 1 272 ? -17.994 -4.925 6.478 1.00 96.50 272 LEU A O 1
ATOM 2114 N N . VAL A 1 273 ? -16.044 -5.879 7.009 1.00 95.19 273 VAL A N 1
ATOM 2115 C CA . VAL A 1 273 ? -16.259 -5.720 8.450 1.00 95.19 273 VAL A CA 1
ATOM 2116 C C . VAL A 1 273 ? -16.067 -4.274 8.903 1.00 95.19 273 VAL A C 1
ATOM 2118 O O . VAL A 1 273 ? -16.901 -3.755 9.641 1.00 95.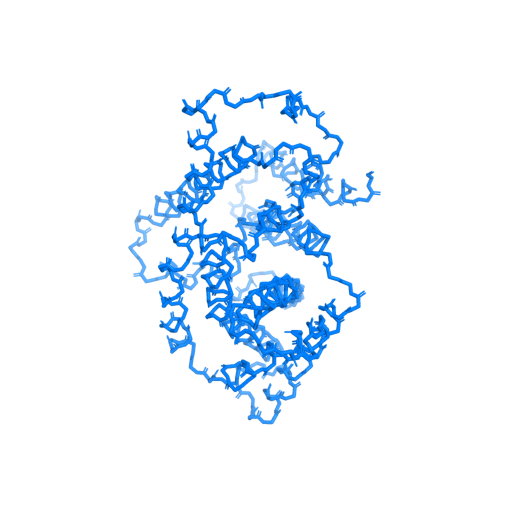19 273 VAL A O 1
ATOM 2121 N N . LEU A 1 274 ? -14.974 -3.620 8.507 1.00 94.06 274 LEU A N 1
ATOM 2122 C CA . LEU A 1 274 ? -14.545 -2.350 9.107 1.00 94.06 274 LEU A CA 1
ATOM 2123 C C . LEU A 1 274 ? -15.097 -1.100 8.415 1.00 94.06 274 LEU A C 1
ATOM 2125 O O . LEU A 1 274 ? -15.200 -0.063 9.066 1.00 94.06 274 LEU A O 1
ATOM 2129 N N . ILE A 1 275 ? -15.444 -1.193 7.131 1.00 94.50 275 ILE A N 1
ATOM 2130 C CA . ILE A 1 275 ? -16.000 -0.087 6.339 1.00 94.50 275 ILE A CA 1
ATOM 2131 C C . ILE A 1 275 ? -17.519 -0.227 6.242 1.00 94.50 275 ILE A C 1
ATOM 2133 O O . ILE A 1 275 ? -18.241 0.730 6.510 1.00 94.50 275 ILE A O 1
ATOM 2137 N N . PHE A 1 276 ? -18.016 -1.422 5.915 1.00 94.25 276 PHE A N 1
ATOM 2138 C CA . PHE A 1 276 ? -19.442 -1.616 5.643 1.00 94.25 276 PHE A CA 1
ATOM 2139 C C . PHE A 1 276 ? -20.239 -2.039 6.887 1.00 94.25 276 PHE A C 1
ATOM 2141 O O . PHE A 1 276 ? -21.234 -1.408 7.221 1.00 94.25 276 PHE A O 1
ATOM 2148 N N . VAL A 1 277 ? -19.822 -3.071 7.626 1.00 94.12 277 VAL A N 1
ATOM 2149 C CA . VAL A 1 277 ? -20.641 -3.642 8.716 1.00 94.12 277 VAL A CA 1
ATOM 2150 C C . VAL A 1 277 ? -20.528 -2.856 10.026 1.00 94.12 277 VAL A C 1
ATOM 2152 O O . VAL A 1 277 ? -21.546 -2.495 10.620 1.00 94.12 277 VAL A O 1
ATOM 2155 N N . ALA A 1 278 ? -19.313 -2.590 10.516 1.00 92.25 278 ALA A N 1
ATOM 2156 C CA . ALA A 1 278 ? -19.111 -2.018 11.848 1.00 92.25 278 ALA A CA 1
ATOM 2157 C C . ALA A 1 278 ? -19.665 -0.584 12.002 1.00 92.25 278 ALA A C 1
ATOM 2159 O O . ALA A 1 278 ? -20.356 -0.338 13.000 1.00 92.25 278 ALA A O 1
ATOM 2160 N N . PRO A 1 279 ? -19.441 0.354 11.055 1.00 91.06 279 PRO A N 1
ATOM 2161 C CA . PRO A 1 279 ? -20.004 1.703 11.154 1.00 91.06 279 PRO A CA 1
ATOM 2162 C C . PRO A 1 279 ? -21.535 1.703 11.086 1.00 91.06 279 PRO A C 1
ATOM 2164 O O . PRO A 1 279 ? -22.186 2.373 11.887 1.00 91.06 279 PRO A O 1
ATOM 2167 N N . ILE A 1 280 ? -22.116 0.896 10.193 1.00 91.69 280 ILE A N 1
ATOM 2168 C CA . ILE A 1 280 ? -23.571 0.787 10.017 1.00 91.69 280 ILE A CA 1
ATOM 2169 C C . ILE A 1 280 ? -24.232 0.187 11.248 1.00 91.69 280 ILE A C 1
ATOM 2171 O O . ILE A 1 280 ? -25.225 0.720 11.746 1.00 91.69 280 ILE A O 1
ATOM 2175 N N . GLY A 1 281 ? -23.645 -0.875 11.800 1.00 89.88 281 GLY A N 1
ATOM 2176 C CA . GLY A 1 281 ? -24.106 -1.418 13.065 1.00 89.88 281 GLY A CA 1
ATOM 2177 C C . GLY A 1 281 ? -24.124 -0.338 14.151 1.00 89.88 281 GLY A C 1
ATOM 2178 O O . GLY A 1 281 ? -25.092 -0.248 14.913 1.00 89.88 281 GLY A O 1
ATOM 2179 N N . LEU A 1 282 ? -23.060 0.469 14.251 1.00 87.75 282 LEU A N 1
ATOM 2180 C CA . LEU A 1 282 ? -22.948 1.495 15.293 1.00 87.75 282 LEU A CA 1
ATOM 2181 C C . LEU A 1 282 ? -24.042 2.546 15.129 1.00 87.75 282 LEU A C 1
ATOM 2183 O O . LEU A 1 282 ? -24.691 2.918 16.109 1.00 87.75 282 LEU A O 1
ATOM 2187 N N . HIS A 1 283 ? -24.279 2.951 13.885 1.00 88.69 283 HIS A N 1
ATOM 2188 C CA . HIS A 1 283 ? -25.329 3.884 13.526 1.00 88.69 283 HIS A CA 1
ATOM 2189 C C . HIS A 1 283 ? -26.723 3.354 13.893 1.00 88.69 283 HIS A C 1
ATOM 2191 O O . HIS A 1 283 ? -27.481 4.038 14.580 1.00 88.69 283 HIS A O 1
ATOM 2197 N N . TRP A 1 284 ? -27.048 2.107 13.541 1.00 88.56 284 TRP A N 1
ATOM 2198 C CA . TRP A 1 284 ? -28.331 1.491 13.902 1.00 88.56 284 TRP A CA 1
ATOM 2199 C C . TRP A 1 284 ? -28.524 1.350 15.409 1.00 88.56 284 TRP A C 1
ATOM 2201 O O . TRP A 1 284 ? -29.620 1.590 15.919 1.00 88.56 284 TRP A O 1
ATOM 2211 N N . LYS A 1 285 ? -27.465 1.000 16.148 1.00 86.31 285 LYS A N 1
ATOM 2212 C CA . LYS A 1 285 ? -27.531 0.937 17.612 1.00 86.31 285 LYS A CA 1
ATOM 2213 C C . LYS A 1 285 ? -27.855 2.309 18.212 1.00 86.31 285 LYS A C 1
ATOM 2215 O O . LYS A 1 285 ? -28.674 2.383 19.128 1.00 86.31 285 LYS A O 1
ATOM 2220 N N . GLN A 1 286 ? -27.249 3.377 17.692 1.00 86.06 286 GLN A N 1
ATOM 2221 C CA . GLN A 1 286 ? -27.534 4.749 18.120 1.00 86.06 286 GLN A CA 1
ATOM 2222 C C . GLN A 1 286 ? -28.954 5.193 17.742 1.00 86.06 286 GLN A C 1
ATOM 2224 O O . GLN A 1 286 ? -29.671 5.678 18.615 1.00 86.06 286 GLN A O 1
ATOM 2229 N N . GLN A 1 287 ? -29.407 4.956 16.504 1.00 86.81 287 GLN A N 1
ATOM 2230 C CA . GLN A 1 287 ? -30.779 5.285 16.090 1.00 86.81 287 GLN A CA 1
ATOM 2231 C C . GLN A 1 287 ? -31.827 4.566 16.945 1.00 86.81 287 GLN A C 1
ATOM 2233 O O . GLN A 1 287 ? -32.808 5.177 17.369 1.00 86.81 287 GLN A O 1
ATOM 2238 N N . ARG A 1 288 ? -31.609 3.277 17.244 1.00 85.12 288 ARG A N 1
ATOM 2239 C CA . ARG A 1 288 ? -32.507 2.498 18.106 1.00 85.12 288 ARG A CA 1
ATOM 2240 C C . ARG A 1 288 ? -32.554 3.057 19.526 1.00 85.12 288 ARG A C 1
ATOM 2242 O O . ARG A 1 288 ? -33.633 3.121 20.107 1.00 85.12 288 ARG A O 1
ATOM 2249 N N . ALA A 1 289 ? -31.412 3.481 20.069 1.00 85.56 289 ALA A N 1
ATOM 2250 C CA . ALA A 1 289 ? -31.352 4.120 21.383 1.00 85.56 289 ALA A CA 1
ATOM 2251 C C . ALA A 1 289 ? -32.084 5.474 21.407 1.00 85.56 289 ALA A C 1
ATOM 2253 O O . ALA A 1 289 ? -32.746 5.790 22.390 1.00 85.56 289 ALA A O 1
ATOM 2254 N N . GLN A 1 290 ? -32.015 6.240 20.315 1.00 88.31 290 GLN A N 1
ATOM 2255 C CA . GLN A 1 290 ? -32.661 7.552 20.175 1.00 88.31 290 GLN A CA 1
ATOM 2256 C C . GLN A 1 290 ? -34.116 7.483 19.674 1.00 88.31 290 GLN A C 1
ATOM 2258 O O . GLN A 1 290 ? -34.764 8.516 19.559 1.00 88.31 290 GLN A O 1
ATOM 2263 N N . ARG A 1 291 ? -34.646 6.284 19.378 1.00 82.94 291 ARG A N 1
ATOM 2264 C CA . ARG A 1 291 ? -35.978 6.058 18.773 1.00 82.94 291 ARG A CA 1
ATOM 2265 C C . ARG A 1 291 ? -36.207 6.791 17.437 1.00 82.94 291 ARG A C 1
ATOM 2267 O O . ARG A 1 291 ? -37.348 6.978 17.033 1.00 82.94 291 ARG A O 1
ATOM 2274 N N . LEU A 1 292 ? -35.141 7.135 16.713 1.00 82.75 292 LEU A N 1
ATOM 2275 C CA . LEU A 1 292 ? -35.183 7.810 15.403 1.00 82.75 292 LEU A CA 1
ATOM 2276 C C . LEU A 1 292 ? -35.203 6.812 14.229 1.00 82.75 292 LEU A C 1
ATOM 2278 O O . LEU A 1 292 ? -34.645 7.064 13.163 1.00 82.75 292 LEU A O 1
ATOM 2282 N N . TRP A 1 293 ? -35.790 5.635 14.440 1.00 75.06 293 TRP A N 1
ATOM 2283 C CA . TRP A 1 293 ? -35.728 4.530 13.487 1.00 75.06 293 TRP A CA 1
ATOM 2284 C C . TRP A 1 293 ? -36.633 4.795 12.280 1.00 75.06 293 TRP A C 1
ATOM 2286 O O . TRP A 1 293 ? -37.856 4.814 12.411 1.00 75.06 293 TRP A O 1
ATOM 2296 N N . THR A 1 294 ? -36.046 4.957 11.093 1.00 85.31 294 THR A N 1
ATOM 2297 C CA . THR A 1 294 ? -36.793 5.149 9.840 1.00 85.31 294 THR A CA 1
ATOM 2298 C C . THR A 1 294 ? -36.537 4.003 8.863 1.00 85.31 294 THR A C 1
ATOM 2300 O O . THR A 1 294 ? -35.403 3.556 8.677 1.00 85.31 294 THR A O 1
ATOM 2303 N N . TRP A 1 295 ? -37.596 3.534 8.199 1.00 83.12 295 TRP A N 1
ATOM 2304 C CA . TRP A 1 295 ? -37.514 2.448 7.214 1.00 83.12 295 TRP A CA 1
ATOM 2305 C C . TRP A 1 295 ? -36.622 2.796 6.016 1.00 83.12 295 TRP A C 1
ATOM 2307 O O . TRP A 1 295 ? -35.838 1.960 5.573 1.00 83.12 295 TRP A O 1
ATOM 2317 N N . GLY A 1 296 ? -36.681 4.045 5.537 1.00 87.00 296 GLY A N 1
ATOM 2318 C CA . GLY A 1 296 ? -35.832 4.517 4.437 1.00 87.00 296 GLY A CA 1
ATOM 2319 C C . GLY A 1 296 ? -34.341 4.471 4.780 1.00 87.00 296 GLY A C 1
ATOM 2320 O O . GLY A 1 296 ? -33.545 3.952 4.000 1.00 87.00 296 GLY A O 1
ATOM 2321 N N . SER A 1 297 ? -33.961 4.921 5.983 1.00 85.00 297 SER A N 1
ATOM 2322 C CA . SER A 1 297 ? -32.578 4.813 6.464 1.00 85.00 297 SER A CA 1
ATOM 2323 C C . SER A 1 297 ? -32.127 3.354 6.526 1.00 85.00 297 SER A C 1
ATOM 2325 O O . SER A 1 297 ? -31.032 3.031 6.072 1.00 85.00 297 SER A O 1
ATOM 2327 N N . MET A 1 298 ? -32.962 2.449 7.044 1.00 87.00 298 MET A N 1
ATOM 2328 C CA . MET A 1 298 ? -32.626 1.025 7.118 1.00 87.00 298 MET A CA 1
ATOM 2329 C C . MET A 1 298 ? -32.346 0.429 5.731 1.00 87.00 298 MET A C 1
ATOM 2331 O O . MET A 1 298 ? -31.325 -0.235 5.565 1.00 87.00 298 MET A O 1
ATOM 2335 N N . LEU A 1 299 ? -33.200 0.707 4.741 1.00 91.81 299 LEU A N 1
ATOM 2336 C CA . LEU A 1 299 ? -33.032 0.203 3.376 1.00 91.81 299 LEU A CA 1
ATOM 2337 C C . LEU A 1 299 ? -31.693 0.642 2.769 1.00 91.81 299 LEU A C 1
ATOM 2339 O O . LEU A 1 299 ? -30.939 -0.197 2.281 1.00 91.81 299 LEU A O 1
ATOM 2343 N N . VAL A 1 300 ? -31.363 1.935 2.861 1.00 91.81 300 VAL A N 1
ATOM 2344 C CA . VAL A 1 300 ? -30.099 2.483 2.336 1.00 91.81 300 VAL A CA 1
ATOM 2345 C C . VAL A 1 300 ? -28.892 1.792 2.973 1.00 91.81 300 VAL A C 1
ATOM 2347 O O . VAL A 1 300 ? -27.974 1.365 2.277 1.00 91.81 300 VAL A O 1
ATOM 2350 N N . HIS A 1 301 ? -28.903 1.619 4.293 1.00 93.38 301 HIS A N 1
ATOM 2351 C CA . HIS A 1 301 ? -27.799 0.982 5.009 1.00 93.38 301 HIS A CA 1
ATOM 2352 C C . HIS A 1 301 ? -27.669 -0.516 4.690 1.00 93.38 301 HIS A C 1
ATOM 2354 O O . HIS A 1 301 ? -26.552 -1.017 4.570 1.00 93.38 301 HIS A O 1
ATOM 2360 N N . VAL A 1 302 ? -28.783 -1.233 4.499 1.00 94.12 302 VAL A N 1
ATOM 2361 C CA . VAL A 1 302 ? -28.757 -2.633 4.040 1.00 94.12 302 VAL A CA 1
ATOM 2362 C C . VAL A 1 302 ? -28.124 -2.731 2.653 1.00 94.12 302 VAL A C 1
ATOM 2364 O O . VAL A 1 302 ? -27.256 -3.577 2.452 1.00 94.12 302 VAL A O 1
ATOM 2367 N N . VAL A 1 303 ? -28.487 -1.841 1.723 1.00 95.25 303 VAL A N 1
ATOM 2368 C CA . VAL A 1 303 ? -27.876 -1.794 0.383 1.00 95.25 303 VAL A CA 1
ATOM 2369 C C . VAL A 1 303 ? -26.364 -1.573 0.473 1.00 95.25 303 VAL A C 1
ATOM 2371 O O . VAL A 1 303 ? -25.611 -2.278 -0.192 1.00 95.25 303 VAL A O 1
ATOM 2374 N N . ILE A 1 304 ? -25.897 -0.672 1.343 1.00 94.75 304 ILE A N 1
ATOM 2375 C CA . ILE A 1 304 ? -24.457 -0.435 1.544 1.00 94.75 304 ILE A CA 1
ATOM 2376 C C . ILE A 1 304 ? -23.738 -1.701 2.049 1.00 94.75 304 ILE A C 1
ATOM 2378 O O . ILE A 1 304 ? -22.657 -2.029 1.560 1.00 94.75 304 ILE A O 1
ATOM 2382 N N . VAL A 1 305 ? -24.332 -2.455 2.982 1.00 95.81 305 VAL A N 1
ATOM 2383 C CA . VAL A 1 305 ? -23.758 -3.740 3.428 1.00 95.81 305 VAL A CA 1
ATOM 2384 C C . VAL A 1 305 ? -23.737 -4.761 2.289 1.00 95.81 305 VAL A C 1
ATOM 2386 O O . VAL A 1 305 ? -22.734 -5.453 2.116 1.00 95.81 305 VAL A O 1
ATOM 2389 N N . LEU A 1 306 ? -24.804 -4.840 1.488 1.00 96.19 306 LEU A N 1
ATOM 2390 C CA . LEU A 1 306 ? -24.874 -5.746 0.338 1.00 96.19 306 LEU A CA 1
ATOM 2391 C C . LEU A 1 306 ? -23.805 -5.431 -0.713 1.00 96.19 306 LEU A C 1
ATOM 2393 O O . LEU A 1 306 ? -23.238 -6.363 -1.282 1.00 96.19 306 LEU A O 1
ATOM 2397 N N . VAL A 1 307 ? -23.468 -4.155 -0.928 1.00 94.88 307 VAL A N 1
ATOM 2398 C CA . VAL A 1 307 ? -22.327 -3.765 -1.776 1.00 94.88 307 VAL A CA 1
ATOM 2399 C C . VAL A 1 307 ? -21.031 -4.367 -1.231 1.00 94.88 307 VAL A C 1
ATOM 2401 O O . VAL A 1 307 ? -20.303 -5.013 -1.980 1.00 94.88 307 VAL A O 1
ATOM 2404 N N . GLY A 1 308 ? -20.772 -4.242 0.075 1.00 94.88 308 GLY A N 1
ATOM 2405 C CA . GLY A 1 308 ? -19.599 -4.851 0.709 1.00 94.88 308 GLY A CA 1
ATOM 2406 C C . GLY A 1 308 ? -19.550 -6.377 0.557 1.00 94.88 308 GLY A C 1
ATOM 2407 O O . GLY A 1 308 ? -18.497 -6.935 0.252 1.00 94.88 308 GLY A O 1
ATOM 2408 N N . VAL A 1 309 ? -20.690 -7.058 0.722 1.00 96.50 309 VAL A N 1
ATOM 2409 C CA . VAL A 1 309 ? -20.795 -8.516 0.518 1.00 96.50 309 VAL A CA 1
ATOM 2410 C C . VAL A 1 309 ? -20.520 -8.879 -0.940 1.00 96.50 309 VAL A C 1
ATOM 2412 O O . VAL A 1 309 ? -19.764 -9.808 -1.209 1.00 96.50 309 VAL A O 1
ATOM 2415 N N . THR A 1 310 ? -21.083 -8.120 -1.879 1.00 95.31 310 THR A N 1
ATOM 2416 C CA . THR A 1 310 ? -20.894 -8.334 -3.318 1.00 95.31 310 THR A CA 1
ATOM 2417 C C . THR A 1 310 ? -19.424 -8.180 -3.696 1.00 95.31 310 THR A C 1
ATOM 2419 O O . THR A 1 310 ? -18.879 -9.045 -4.373 1.00 95.31 310 THR A O 1
ATOM 2422 N N . LEU A 1 311 ? -18.747 -7.142 -3.194 1.00 94.69 311 LEU A N 1
ATOM 2423 C CA . LEU A 1 311 ? -17.315 -6.941 -3.420 1.00 94.69 311 LEU A CA 1
ATOM 2424 C C . LEU A 1 311 ? -16.467 -8.105 -2.900 1.00 94.69 311 LEU A C 1
ATOM 2426 O O . LEU A 1 311 ? -15.473 -8.444 -3.535 1.00 94.69 311 LEU A O 1
ATOM 2430 N N . LEU A 1 312 ? -16.850 -8.734 -1.784 1.00 96.12 312 LEU A N 1
ATOM 2431 C CA . LEU A 1 312 ? -16.171 -9.931 -1.286 1.00 96.12 312 LEU A CA 1
ATOM 2432 C C . LEU A 1 312 ? -16.432 -11.156 -2.169 1.00 96.12 312 LEU A C 1
ATOM 2434 O O . LEU A 1 312 ? -15.488 -11.863 -2.511 1.00 96.12 312 LEU A O 1
ATOM 2438 N N . VAL A 1 313 ? -17.685 -11.397 -2.558 1.00 95.81 313 VAL A N 1
ATOM 2439 C CA . VAL A 1 313 ? -18.052 -12.536 -3.419 1.00 95.81 313 VAL A CA 1
ATOM 2440 C C . VAL A 1 313 ? -17.348 -12.449 -4.774 1.00 95.81 313 VAL A C 1
ATOM 2442 O O . VAL A 1 313 ? -16.800 -13.444 -5.239 1.00 95.81 313 VAL A O 1
ATOM 2445 N N . LEU A 1 314 ? -17.268 -11.250 -5.355 1.00 94.38 314 LEU A N 1
ATOM 2446 C CA . LEU A 1 314 ? -16.576 -10.989 -6.620 1.00 94.38 314 LEU A CA 1
ATOM 2447 C C . LEU A 1 314 ? -15.053 -11.222 -6.572 1.00 94.38 314 LEU A C 1
ATOM 2449 O O . LEU A 1 314 ? -14.401 -11.090 -7.599 1.00 94.38 314 LEU A O 1
ATOM 2453 N N . GLN A 1 315 ? -14.456 -11.544 -5.418 1.00 94.69 315 GLN A N 1
ATOM 2454 C CA . GLN A 1 315 ? -13.046 -11.962 -5.374 1.00 94.69 315 GLN A CA 1
ATOM 2455 C C . GLN A 1 315 ? -12.843 -13.437 -5.746 1.00 94.69 315 GLN A C 1
ATOM 2457 O O . GLN A 1 315 ? -11.712 -13.836 -6.035 1.00 94.69 315 GLN A O 1
ATOM 2462 N N . PHE A 1 316 ? -13.913 -14.236 -5.707 1.00 93.31 316 PHE A N 1
ATOM 2463 C CA . PHE A 1 316 ? -13.886 -15.688 -5.912 1.00 93.31 316 PHE A CA 1
ATOM 2464 C C . PHE A 1 316 ? -14.462 -16.131 -7.262 1.00 93.31 316 PHE A C 1
ATOM 2466 O O . PHE A 1 316 ? -14.423 -17.322 -7.565 1.00 93.31 316 PHE A O 1
ATOM 2473 N N . VAL A 1 317 ? -15.006 -15.191 -8.036 1.00 86.50 317 VAL A N 1
ATOM 2474 C CA . VAL A 1 317 ? -15.611 -15.395 -9.360 1.00 86.50 317 VAL A CA 1
ATOM 2475 C C . VAL A 1 317 ? -14.786 -14.634 -10.383 1.00 86.50 317 VAL A C 1
ATOM 2477 O O . VAL A 1 317 ? -14.496 -15.218 -11.447 1.00 86.50 317 VAL A O 1
#

Foldseek 3Di:
DPQPPDLVLLVVLLVLVLLLLLLVLLLLLLLLLVLQQQLVVLVCVVVVHDDPRDSLNSSVVLCVLLVLLLDQDLVVLVVLLVVLVVLVVLLLCLLLVLLVVLVVVVPDCPVPDDDDDLCVLLVLLLVLSLPDPLVPLCVVCVPPDPVCSVVVVVVVVVVSVVSCVSSVNSNSNSQDPPDPCDPPSLVSPRVNPDVSSSSSSVSSSSSSSSCSSSSSLVSQQSVCCSVVVDSDPDSVVSSVSSVVSSVVSSVCSPPPSRSSLSRSQSSLVSSLSRVQNSVLVSVVVVCVVVVVDDPVSVVVSVVSSVVSVVSNVSSVD

Sequence (317 aa):
MQYHFGKRAQAVTVSVSVFVLMGACIAYHVLMKQCAFTAFHAAFDWLGVHVHWTPSAAALFVCLLFPLTNVKEFATLVRFNSLGIPFLLFTIVFITYHGVHAVATHAPMDDIAFGAKSTFGVLGGIVTLSFFIHNAIQPIIRHSNPANYARDVTAAYVLVGMSYITVGVLGYIGFPTGVPIQQNFLDAFPANRDVFAFAARMSLLLQLATVYPLFFVIIRTQVFGLVFQNTWPSAWRVVLLNLGIMATTTAFAVYYPHVGDILRFTGAAGGLVLIFVAPIGLHWKQQRAQRLWTWGSMLVHVVIVLVGVTLLVLQFV

Organism: Aphanomyces astaci (NCBI:txid112090)